Protein AF-A0A225DWW1-F1 (afdb_monomer)

Secondary structure (DSSP, 8-state):
--EEEETTEEEE-TTGGGSPPPPHHHHHHHHHHHHHH---SPEEEEEETTTEEEEEE-HHHHHHHHHTTPPPPEEEEEE--HHHHHHHHHHHHHTT----HHHHHHHHHHHHHHHHHHHHTTB-HHHHHHHTTS-HHHHHHHHHHHHH-TTT-----SEEE-TTS-EEESS---TTSS----------------------PPP----PPPPP-TTSPPPPPPP-PPB-TTSPBPPTTTHHHHHTHHHHHHHHHHHHHHHHHHHHHHTSGGGGGG--TTEEEETTTEEEEHHHHHHHHHHHTTSEEESS-TTS-TT-PPPTT-TTTTTSS-EE-

Radius of gyration: 31.63 Å; Cα contacts (8 Å, |Δi|>4): 360; chains: 1; bounding box: 79×62×82 Å

Sequence (333 aa):
MNTVLLNGEEYAAPFRDRYRPLTPDELDALRSSVRADGVIEPVVLYVSPTHGKSVLDGVNRIEVANELGQIVPTIKLGELPDDRAATLADSLQEGRRSLTPEEIRAARAARVQRVAEMRAGGMSLRAIAGEEGVSHTTIKDDLKMAYSDEEVGGTDPEKIEGIDGRSYSARRNSILADAVPCMSTGKGFPVDMSRQAGSDRPSPSSIDPPPTDPTLPEPPAPPVQDPDAAGQPIGAHAEAAFAARPLFEALLAHLRKARRLWADLCDHPGGAYLIRPGVSYSTRNGWRHKGIETALLNLADCEPANAVCPRAPHDQMHGPECPLCQGLNWSPK

Structure (mmCIF, N/CA/C/O backbone):
data_AF-A0A225DWW1-F1
#
_entry.id   AF-A0A225DWW1-F1
#
loop_
_atom_site.group_PDB
_atom_site.id
_atom_site.type_symbol
_atom_site.label_atom_id
_atom_site.label_alt_id
_atom_site.label_comp_id
_atom_site.label_asym_id
_atom_site.label_entity_id
_atom_site.label_seq_id
_atom_site.pdbx_PDB_ins_code
_atom_site.Cartn_x
_atom_site.Cartn_y
_atom_site.Cartn_z
_atom_site.occupancy
_atom_site.B_iso_or_equiv
_atom_site.auth_seq_id
_atom_site.auth_comp_id
_atom_site.auth_asym_id
_atom_site.auth_atom_id
_atom_site.pdbx_PDB_model_num
ATOM 1 N N . MET A 1 1 ? -30.793 17.291 -2.595 1.00 65.94 1 MET A N 1
ATOM 2 C CA . MET A 1 1 ? -29.559 17.097 -1.810 1.00 65.94 1 MET A CA 1
ATOM 3 C C . MET A 1 1 ? -29.708 15.769 -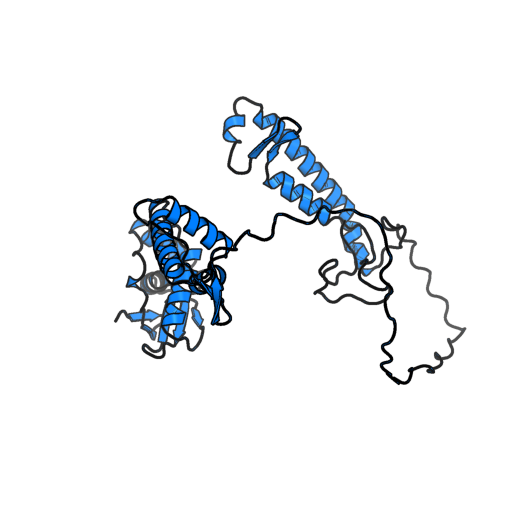1.106 1.00 65.94 1 MET A C 1
ATOM 5 O O . MET A 1 1 ? -30.700 15.599 -0.410 1.00 65.94 1 MET A O 1
ATOM 9 N N . ASN A 1 2 ? -28.830 14.810 -1.385 1.00 88.75 2 ASN A N 1
ATOM 10 C CA . ASN A 1 2 ? -28.979 13.464 -0.841 1.00 88.75 2 ASN A CA 1
ATOM 11 C C . ASN A 1 2 ? -28.661 13.496 0.653 1.00 88.75 2 ASN A C 1
ATOM 13 O O . ASN A 1 2 ? -27.626 14.034 1.045 1.00 88.75 2 ASN A O 1
ATOM 17 N N . THR A 1 3 ? -29.552 12.948 1.470 1.00 94.12 3 THR A N 1
ATOM 18 C CA . THR A 1 3 ? -29.366 12.811 2.914 1.00 94.12 3 THR A CA 1
ATOM 19 C C . THR A 1 3 ? -29.439 11.342 3.302 1.00 94.12 3 THR A C 1
ATOM 21 O O . THR A 1 3 ? -30.068 10.534 2.616 1.00 94.12 3 THR A O 1
ATOM 24 N N . VAL A 1 4 ? -28.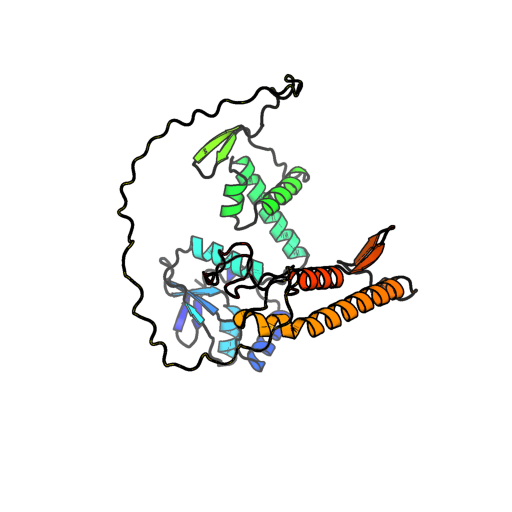749 10.986 4.380 1.00 95.12 4 VAL A N 1
ATOM 25 C CA . VAL A 1 4 ? -28.748 9.641 4.955 1.00 95.12 4 VAL A CA 1
ATOM 26 C C . VAL A 1 4 ? -28.884 9.736 6.468 1.00 95.12 4 VAL A C 1
ATOM 28 O O . VAL A 1 4 ? -28.326 10.636 7.095 1.00 95.12 4 VAL A O 1
ATOM 31 N N . LEU A 1 5 ? -29.629 8.802 7.052 1.00 95.50 5 LEU A N 1
ATOM 32 C CA . LEU A 1 5 ? -29.720 8.648 8.500 1.00 95.50 5 LEU A CA 1
ATOM 33 C C . LEU A 1 5 ? -28.558 7.777 8.965 1.00 95.50 5 LEU A C 1
ATOM 35 O O . LEU A 1 5 ? -28.360 6.699 8.430 1.00 95.50 5 LEU A O 1
ATOM 39 N N . LEU A 1 6 ? -27.785 8.213 9.947 1.00 94.31 6 LEU A N 1
ATOM 40 C CA . LEU A 1 6 ? -26.678 7.451 10.511 1.00 94.31 6 LEU A CA 1
ATOM 41 C C . LEU A 1 6 ? -26.822 7.459 12.024 1.00 94.31 6 LEU A C 1
ATOM 43 O O . LEU A 1 6 ? -26.714 8.509 12.654 1.00 94.31 6 LEU A O 1
ATOM 47 N N . ASN A 1 7 ? -27.083 6.286 12.604 1.00 91.75 7 ASN A N 1
ATOM 48 C CA . ASN A 1 7 ? -27.288 6.120 14.045 1.00 91.75 7 ASN A CA 1
ATOM 49 C C . ASN A 1 7 ? -28.346 7.096 14.626 1.00 91.75 7 ASN A C 1
ATOM 51 O O . ASN A 1 7 ? -28.220 7.547 15.761 1.00 91.75 7 ASN A O 1
ATOM 55 N N . GLY A 1 8 ? -29.378 7.436 13.842 1.00 89.69 8 GLY A N 1
ATOM 56 C CA . GLY A 1 8 ? -30.464 8.344 14.238 1.00 89.69 8 GLY A CA 1
ATOM 57 C C . GLY A 1 8 ? -30.227 9.836 13.965 1.00 89.69 8 GLY A C 1
ATOM 58 O O . GLY A 1 8 ? -31.127 10.633 14.214 1.00 89.69 8 GLY A O 1
ATOM 59 N N . GLU A 1 9 ? -29.067 10.227 13.431 1.00 94.31 9 GLU A N 1
ATOM 60 C CA . GLU A 1 9 ? -28.783 11.605 13.006 1.00 94.31 9 GLU A CA 1
ATOM 61 C C . GLU A 1 9 ? -28.790 11.735 11.475 1.00 94.31 9 GLU A C 1
ATOM 63 O O . GLU A 1 9 ? -28.364 10.826 10.765 1.00 94.31 9 GLU A O 1
ATOM 68 N N . GLU A 1 10 ? -29.246 12.875 10.950 1.00 95.94 10 GLU A N 1
ATOM 69 C CA . GLU A 1 10 ? -29.202 13.167 9.511 1.00 95.94 10 GLU A CA 1
ATOM 70 C C . GLU A 1 10 ? -27.839 13.724 9.081 1.00 95.94 10 GLU A C 1
ATOM 72 O O . GLU A 1 10 ? -27.290 14.637 9.704 1.00 95.94 10 GLU A O 1
ATOM 77 N N . TYR A 1 11 ? -27.322 13.197 7.970 1.00 97.00 11 TYR A N 1
ATOM 78 C CA . TYR A 1 11 ? -26.095 13.650 7.321 1.00 97.00 11 TYR A CA 1
ATOM 79 C C . TYR A 1 11 ? -26.327 13.903 5.833 1.00 97.00 11 TYR A C 1
ATOM 81 O O . TYR A 1 11 ? -27.053 13.162 5.167 1.00 97.00 11 TYR A O 1
ATOM 89 N N . ALA A 1 12 ? -25.656 14.912 5.282 1.00 96.44 12 ALA A N 1
ATOM 90 C CA . ALA A 1 12 ? -25.591 15.124 3.843 1.00 96.44 12 ALA A CA 1
ATOM 91 C C . ALA A 1 12 ? -24.676 14.084 3.174 1.00 96.44 12 ALA A C 1
ATOM 93 O O . ALA A 1 12 ? -23.639 13.715 3.714 1.00 96.44 12 ALA A O 1
ATOM 94 N N . ALA A 1 13 ? -25.022 13.631 1.973 1.00 95.44 13 ALA A N 1
ATOM 95 C CA . ALA A 1 13 ? -24.230 12.697 1.174 1.00 95.44 13 ALA A CA 1
ATOM 96 C C . ALA A 1 13 ? -23.922 13.304 -0.211 1.00 95.44 13 ALA A C 1
ATOM 98 O O . ALA A 1 13 ? -24.465 12.844 -1.222 1.00 95.44 13 ALA A O 1
ATOM 99 N N . PRO A 1 14 ? -23.078 14.354 -0.282 1.00 93.69 14 PRO A N 1
ATOM 100 C CA . PRO A 1 14 ? -22.840 15.103 -1.519 1.00 93.69 14 PRO A CA 1
ATOM 101 C C . PRO A 1 14 ? -22.185 14.262 -2.624 1.00 93.69 14 PRO A C 1
ATOM 103 O O . PRO A 1 14 ? -22.381 14.539 -3.803 1.00 93.69 14 PRO A O 1
ATOM 106 N N . PHE A 1 15 ? -21.461 13.198 -2.263 1.00 91.88 15 PHE A N 1
ATOM 107 C CA . PHE A 1 15 ? -20.733 12.349 -3.211 1.00 91.88 15 PHE A CA 1
ATOM 108 C C . PHE A 1 15 ? -21.466 11.058 -3.602 1.00 91.88 15 PHE A C 1
ATOM 110 O O . PHE A 1 15 ? -20.893 10.234 -4.310 1.00 91.88 15 PHE A O 1
ATOM 117 N N . ARG A 1 16 ? -22.728 10.864 -3.181 1.00 90.25 16 ARG A N 1
ATOM 118 C CA . ARG A 1 16 ? -23.496 9.636 -3.474 1.00 90.25 16 ARG A CA 1
ATOM 119 C C . ARG A 1 16 ? -23.555 9.325 -4.972 1.00 90.25 16 ARG A C 1
ATOM 121 O O . ARG A 1 16 ? -23.272 8.202 -5.370 1.00 90.25 16 ARG A O 1
ATOM 128 N N . ASP A 1 17 ? -23.872 10.332 -5.781 1.00 88.56 17 ASP A N 1
ATOM 129 C CA . ASP A 1 17 ? -24.076 10.172 -7.227 1.00 88.56 17 ASP A CA 1
ATOM 130 C C . ASP A 1 17 ? -22.767 10.296 -8.023 1.00 88.56 17 ASP A C 1
ATOM 132 O O . ASP A 1 17 ? -22.757 10.181 -9.247 1.00 88.56 17 ASP A O 1
ATOM 136 N N . ARG A 1 18 ? -21.640 10.531 -7.337 1.00 86.06 18 ARG A N 1
ATOM 137 C CA . ARG A 1 18 ? -20.318 10.652 -7.965 1.00 86.06 18 ARG A CA 1
ATOM 138 C C . ARG A 1 18 ? -19.790 9.300 -8.451 1.00 86.06 18 ARG A C 1
ATOM 140 O O . ARG A 1 18 ? -18.954 9.247 -9.351 1.00 86.06 18 ARG A O 1
ATOM 147 N N . TYR A 1 19 ? -20.248 8.204 -7.850 1.00 84.06 19 TYR A N 1
ATOM 148 C CA . TYR A 1 19 ? -19.759 6.855 -8.118 1.00 84.06 19 TYR A CA 1
ATOM 149 C C . TYR A 1 19 ? -20.870 5.945 -8.620 1.00 84.06 19 TYR A C 1
ATOM 151 O O . TYR A 1 19 ? -22.048 6.196 -8.376 1.00 84.06 19 TYR A O 1
ATOM 159 N N . ARG A 1 20 ? -20.492 4.863 -9.317 1.00 84.69 20 ARG A N 1
ATOM 160 C CA . ARG A 1 20 ? -21.484 3.898 -9.790 1.00 84.69 20 ARG A CA 1
ATOM 161 C C . ARG A 1 20 ? -22.257 3.310 -8.605 1.00 84.69 20 ARG A C 1
ATOM 163 O O . ARG A 1 20 ? -21.630 2.988 -7.589 1.00 84.69 20 ARG A O 1
ATOM 170 N N . PRO A 1 21 ? -23.578 3.129 -8.731 1.00 85.88 21 PRO A N 1
ATOM 171 C CA . PRO A 1 21 ? -24.323 2.356 -7.753 1.00 85.88 21 PRO A CA 1
ATOM 172 C C . PRO A 1 21 ? -23.804 0.912 -7.722 1.00 85.88 21 PRO A C 1
ATOM 174 O O . PRO A 1 21 ? -23.273 0.402 -8.716 1.00 85.88 21 PRO A O 1
ATOM 177 N N . LEU A 1 22 ? -23.960 0.254 -6.572 1.00 85.56 22 LEU A N 1
ATOM 178 C CA . LEU A 1 22 ? -23.700 -1.180 -6.471 1.00 85.56 22 LEU A CA 1
ATOM 179 C C . LEU A 1 22 ? -24.682 -1.934 -7.368 1.00 85.56 22 LEU A C 1
ATOM 181 O O . LEU A 1 22 ? -25.865 -1.593 -7.444 1.00 85.56 22 LEU A O 1
ATOM 185 N N . THR A 1 23 ? -24.186 -2.966 -8.040 1.00 87.56 23 THR A N 1
ATOM 186 C CA . THR A 1 23 ? -25.050 -3.940 -8.710 1.00 87.56 23 THR A CA 1
ATOM 187 C C . THR A 1 23 ? -25.875 -4.710 -7.669 1.00 87.56 23 THR A C 1
ATOM 189 O O . THR A 1 23 ? -25.478 -4.765 -6.501 1.00 87.56 23 THR A O 1
ATOM 192 N N . PRO A 1 24 ? -27.011 -5.323 -8.053 1.00 89.62 24 PRO A N 1
ATOM 193 C CA . PRO A 1 24 ? -27.815 -6.123 -7.127 1.00 89.62 24 PRO A CA 1
ATOM 194 C C . PRO A 1 24 ? -26.999 -7.198 -6.395 1.00 89.62 24 PRO A C 1
ATOM 196 O O . PRO A 1 24 ? -27.090 -7.302 -5.175 1.00 89.62 24 PRO A O 1
ATOM 199 N N . ASP A 1 25 ? -26.122 -7.905 -7.112 1.00 84.12 25 ASP A N 1
ATOM 200 C CA . ASP A 1 25 ? -25.273 -8.955 -6.539 1.00 84.12 25 ASP A CA 1
ATOM 201 C C . ASP A 1 25 ? -24.260 -8.398 -5.524 1.00 84.12 25 ASP A C 1
ATOM 203 O O . ASP A 1 25 ? -24.058 -8.973 -4.454 1.00 84.12 25 ASP A O 1
ATOM 207 N N . GLU A 1 26 ? -23.634 -7.252 -5.823 1.00 87.06 26 GLU A N 1
ATOM 208 C CA . GLU A 1 26 ? -22.718 -6.575 -4.893 1.00 87.06 26 GLU A CA 1
ATOM 209 C C . GLU A 1 26 ? -23.452 -6.074 -3.644 1.00 87.06 26 GLU A C 1
ATOM 211 O O . GLU A 1 26 ? -22.921 -6.155 -2.534 1.00 87.06 26 GLU A O 1
ATOM 216 N N . LEU A 1 27 ? -24.675 -5.567 -3.812 1.00 91.31 27 LEU A N 1
ATOM 217 C CA . LEU A 1 27 ? -25.509 -5.119 -2.705 1.00 91.31 27 LEU A CA 1
ATOM 218 C C . LEU A 1 27 ? -25.935 -6.297 -1.818 1.00 91.31 27 LEU A C 1
ATOM 220 O O . LEU A 1 27 ? -25.903 -6.176 -0.594 1.00 91.31 27 LEU A O 1
ATOM 224 N N . ASP A 1 28 ? -26.278 -7.442 -2.404 1.00 90.69 28 ASP A N 1
ATOM 225 C CA . ASP A 1 28 ? -26.640 -8.652 -1.662 1.00 90.69 28 ASP A CA 1
ATOM 226 C C . ASP A 1 28 ? -25.441 -9.285 -0.949 1.00 90.69 28 ASP A C 1
ATOM 228 O O . ASP A 1 28 ? -25.569 -9.746 0.193 1.00 90.69 28 ASP A O 1
ATOM 232 N N . ALA A 1 29 ? -24.257 -9.244 -1.564 1.00 87.81 29 ALA A N 1
ATOM 233 C CA . ALA A 1 29 ? -23.009 -9.627 -0.914 1.00 87.81 29 ALA A CA 1
ATOM 234 C C . ALA A 1 29 ? -22.698 -8.707 0.278 1.00 87.81 29 ALA A C 1
ATOM 236 O O . ALA A 1 29 ? -22.405 -9.196 1.372 1.00 87.81 29 ALA A O 1
ATOM 237 N N . LEU A 1 30 ? -22.841 -7.386 0.104 1.00 92.88 30 LEU A N 1
ATOM 238 C CA . LEU A 1 30 ? -22.670 -6.411 1.182 1.00 92.88 30 LEU A CA 1
ATOM 239 C C . LEU A 1 30 ? -23.679 -6.650 2.311 1.00 92.88 30 LEU A C 1
ATOM 241 O O . LEU A 1 30 ? -23.292 -6.705 3.476 1.00 92.88 30 LEU A O 1
ATOM 245 N N . ARG A 1 31 ? -24.958 -6.854 1.980 1.00 95.69 31 ARG A N 1
ATOM 246 C CA . ARG A 1 31 ? -26.016 -7.160 2.953 1.00 95.69 31 ARG A CA 1
ATOM 247 C C . ARG A 1 31 ? -25.716 -8.441 3.725 1.00 95.69 31 ARG A C 1
ATOM 249 O O . ARG A 1 31 ? -25.925 -8.486 4.935 1.00 95.69 31 ARG A O 1
ATOM 256 N N . SER A 1 32 ? -25.208 -9.470 3.052 1.00 92.38 32 SER A N 1
ATOM 257 C CA . SER A 1 32 ? -24.825 -10.735 3.687 1.00 92.38 32 SER A CA 1
ATOM 258 C C . SER A 1 32 ? -23.634 -10.567 4.631 1.00 92.38 32 SER A C 1
ATOM 260 O O . SER A 1 32 ? -23.687 -11.067 5.752 1.00 92.38 32 SER A O 1
ATOM 262 N N . SER A 1 33 ? -22.610 -9.815 4.218 1.00 93.06 33 SER A N 1
ATOM 263 C CA . SER A 1 33 ? -21.440 -9.518 5.052 1.00 93.06 33 SER A CA 1
ATOM 264 C C . SER A 1 33 ? -21.810 -8.686 6.281 1.00 93.06 33 SER A C 1
ATOM 266 O O . SER A 1 33 ? -21.491 -9.081 7.397 1.00 93.06 33 SER A O 1
ATOM 268 N N . VAL A 1 34 ? -22.569 -7.599 6.112 1.00 95.44 34 VAL A N 1
ATOM 269 C CA . VAL A 1 34 ? -23.011 -6.753 7.234 1.00 95.44 34 VAL A CA 1
ATOM 270 C C . VAL A 1 34 ? -23.909 -7.538 8.195 1.00 95.44 34 VAL A C 1
ATOM 272 O O . VAL A 1 34 ? -23.794 -7.410 9.411 1.00 95.44 34 VAL A O 1
ATOM 275 N N . ARG A 1 35 ? -24.772 -8.423 7.685 1.00 95.44 35 ARG A N 1
ATOM 276 C CA . ARG A 1 35 ? -25.585 -9.295 8.543 1.00 95.44 35 ARG A CA 1
ATOM 277 C C . ARG A 1 35 ? -24.734 -10.245 9.390 1.00 95.44 35 ARG A C 1
ATOM 279 O O . ARG A 1 35 ? -25.089 -10.473 10.543 1.00 95.44 35 ARG A O 1
ATOM 286 N N . ALA A 1 36 ? -23.678 -10.818 8.817 1.00 93.44 36 ALA A N 1
ATOM 287 C CA . ALA A 1 36 ? -22.834 -11.800 9.492 1.00 93.44 36 ALA A CA 1
ATOM 288 C C . ALA A 1 36 ? -21.881 -11.152 10.505 1.00 93.44 36 ALA A C 1
ATOM 290 O O . ALA A 1 36 ? -21.827 -11.580 11.656 1.00 93.44 36 ALA A O 1
ATOM 291 N N . ASP A 1 37 ? -21.180 -10.102 10.082 1.00 93.00 37 ASP A N 1
ATOM 292 C CA . ASP A 1 37 ? -20.022 -9.566 10.803 1.00 93.00 37 ASP A CA 1
ATOM 293 C C . ASP A 1 37 ? -20.242 -8.141 11.333 1.00 93.00 37 ASP A C 1
ATOM 295 O O . ASP A 1 37 ? -19.404 -7.592 12.050 1.00 93.00 37 ASP A O 1
ATOM 299 N N . GLY A 1 38 ? -21.371 -7.521 10.988 1.00 93.88 38 GLY A N 1
ATOM 300 C CA . GLY A 1 38 ? -21.587 -6.095 11.189 1.00 93.88 38 GLY A CA 1
ATOM 301 C C . GLY A 1 38 ? -20.814 -5.242 10.185 1.00 93.88 38 GLY A C 1
ATOM 302 O O . GLY A 1 38 ? -20.210 -5.720 9.222 1.00 93.88 38 GLY A O 1
ATOM 303 N N . VAL A 1 39 ? -20.824 -3.929 10.401 1.00 94.50 39 VAL A N 1
ATOM 304 C CA . VAL A 1 39 ? -20.021 -3.007 9.594 1.00 94.50 39 VAL A CA 1
ATOM 305 C C . VAL A 1 39 ? -18.585 -2.991 10.123 1.00 94.50 39 VAL A C 1
ATOM 307 O O . VAL A 1 39 ? -18.289 -2.306 11.096 1.00 94.50 39 VAL A O 1
ATOM 310 N N . ILE A 1 40 ? -17.692 -3.743 9.474 1.00 92.38 40 ILE A N 1
ATOM 311 C CA . ILE A 1 40 ? -16.266 -3.818 9.846 1.00 92.38 40 ILE A CA 1
ATOM 312 C C . ILE A 1 40 ? -15.530 -2.520 9.485 1.00 92.38 40 ILE A C 1
ATOM 314 O O . ILE A 1 40 ? -14.779 -1.972 10.291 1.00 92.38 40 ILE A O 1
ATOM 318 N N . GLU A 1 41 ? -15.732 -2.023 8.262 1.00 90.62 41 GLU A N 1
ATOM 319 C CA . GLU A 1 41 ? -15.074 -0.802 7.794 1.00 90.62 41 GLU A CA 1
ATOM 320 C C . GLU A 1 41 ? -15.847 0.448 8.231 1.00 90.62 41 GLU A C 1
ATOM 322 O O . GLU A 1 41 ? -17.003 0.621 7.827 1.00 90.62 41 GLU A O 1
ATOM 327 N N . PRO A 1 42 ? -15.221 1.361 8.993 1.00 94.12 42 PRO A N 1
ATOM 328 C CA . PRO A 1 42 ? -15.897 2.553 9.470 1.00 94.12 42 PRO A CA 1
ATOM 329 C C . PRO A 1 42 ? -16.246 3.521 8.337 1.00 94.12 42 PRO A C 1
ATOM 331 O O . PRO A 1 42 ? -15.506 3.697 7.366 1.00 94.12 42 PRO A O 1
ATOM 334 N N . VAL A 1 43 ? -17.380 4.193 8.507 1.00 95.19 43 VAL A N 1
ATOM 335 C CA . VAL A 1 43 ? -17.855 5.273 7.638 1.00 95.19 43 VAL A CA 1
ATOM 336 C C . VAL A 1 43 ? -17.082 6.550 7.945 1.00 95.19 43 VAL A C 1
ATOM 338 O O . VAL A 1 43 ? -16.910 6.918 9.109 1.00 95.19 43 VAL A O 1
ATOM 341 N N . VAL A 1 44 ? -16.629 7.245 6.904 1.00 95.94 44 VAL A N 1
ATOM 342 C CA . VAL A 1 44 ? -15.846 8.476 7.054 1.00 95.94 44 VAL A CA 1
ATOM 343 C C . VAL A 1 44 ? -16.771 9.685 6.960 1.00 95.94 44 VAL A C 1
ATOM 345 O O . VAL A 1 44 ? -17.526 9.836 6.000 1.00 95.94 44 VAL A O 1
ATOM 348 N N . LEU A 1 45 ? -16.707 10.551 7.967 1.00 97.25 45 LEU A N 1
ATOM 349 C CA . LEU A 1 45 ? -17.541 11.738 8.129 1.00 97.25 45 LEU A CA 1
ATOM 350 C C . LEU A 1 45 ? -16.685 13.002 8.138 1.00 97.25 45 LEU A C 1
ATOM 352 O O . LEU A 1 45 ? -15.564 13.002 8.653 1.00 97.25 45 LEU A O 1
ATOM 356 N N . TYR A 1 46 ? -17.254 14.100 7.653 1.00 97.00 46 TYR A N 1
ATOM 357 C CA . TYR A 1 46 ? -16.646 15.426 7.706 1.00 97.00 46 TYR A CA 1
ATOM 358 C C . TYR A 1 46 ? -17.703 16.512 7.93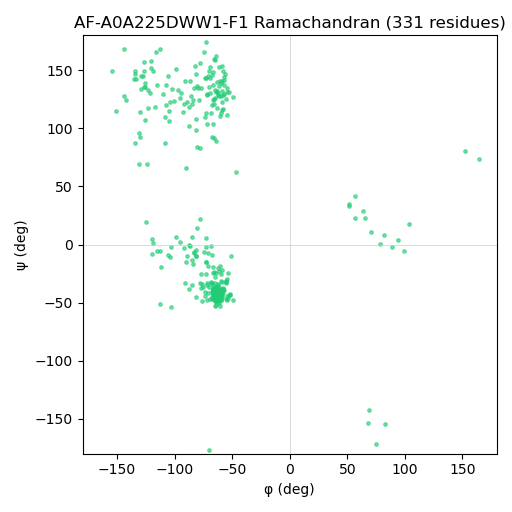8 1.00 97.00 46 TYR A C 1
ATOM 360 O O . TYR A 1 46 ? -18.909 16.260 7.872 1.00 97.00 46 TYR A O 1
ATOM 368 N N . VAL A 1 47 ? -17.252 17.722 8.251 1.00 96.75 47 VAL A N 1
ATOM 369 C CA . VAL A 1 47 ? -18.095 18.914 8.356 1.00 96.75 47 VAL A CA 1
ATOM 370 C C . VAL A 1 47 ? -17.779 19.812 7.167 1.00 96.75 47 VAL A C 1
ATOM 372 O O . VAL A 1 47 ? -16.689 20.369 7.066 1.00 96.75 47 VAL A O 1
ATOM 375 N N . SER A 1 48 ? -18.735 19.914 6.251 1.00 94.25 48 SER A N 1
ATOM 376 C CA . SER A 1 48 ? -18.672 20.796 5.091 1.00 94.25 48 SER A CA 1
ATOM 377 C C . SER A 1 48 ? -19.051 22.226 5.493 1.00 94.25 48 SER A C 1
ATOM 379 O O . SER A 1 48 ? -20.071 22.409 6.166 1.00 94.25 48 SER A O 1
ATOM 381 N N . PRO A 1 49 ? -18.317 23.250 5.029 1.00 93.25 49 PRO A N 1
ATOM 382 C CA . PRO A 1 49 ? -18.742 24.644 5.144 1.00 93.25 49 PRO A CA 1
ATOM 383 C C . PRO A 1 49 ? -20.079 24.933 4.442 1.00 93.25 49 PRO A C 1
ATOM 385 O O . PRO A 1 49 ? -20.844 25.777 4.901 1.00 93.25 49 PRO A O 1
ATOM 388 N N . THR A 1 50 ? -20.376 24.226 3.348 1.00 93.25 50 THR A N 1
ATOM 389 C CA . THR A 1 50 ? -21.584 24.436 2.531 1.00 93.25 50 THR A CA 1
ATOM 390 C C . THR A 1 50 ? -22.756 23.569 2.985 1.00 93.25 50 THR A C 1
ATOM 392 O O . THR A 1 50 ? -23.917 23.953 2.851 1.00 93.25 50 THR A O 1
ATOM 395 N N . HIS A 1 51 ? -22.463 22.370 3.487 1.00 88.88 51 HIS A N 1
ATOM 396 C CA . HIS A 1 51 ? -23.451 21.310 3.695 1.00 88.88 51 HIS A CA 1
ATOM 397 C C . HIS A 1 51 ? -23.585 20.857 5.154 1.00 88.88 51 HIS A C 1
ATOM 399 O O . HIS A 1 51 ? -24.492 20.092 5.475 1.00 88.88 51 HIS A O 1
ATOM 405 N N . GLY A 1 52 ? -22.713 21.320 6.054 1.00 94.38 52 GLY A N 1
ATOM 406 C CA . GLY A 1 52 ? -22.689 20.880 7.445 1.00 94.38 52 GLY A CA 1
ATOM 407 C C . GLY A 1 52 ? -22.225 19.426 7.589 1.00 94.38 52 GLY A C 1
ATOM 408 O O . GLY A 1 52 ? -21.317 18.973 6.887 1.00 94.38 52 GLY A O 1
ATOM 409 N N . LYS A 1 53 ? -22.830 18.677 8.519 1.00 96.25 53 LYS A N 1
ATOM 410 C CA . LYS A 1 53 ? -22.487 17.269 8.784 1.00 96.25 53 LYS A CA 1
ATOM 411 C C . LYS A 1 53 ? -22.684 16.421 7.525 1.00 96.25 53 LYS A C 1
ATOM 413 O O . LYS A 1 53 ? -23.807 16.257 7.055 1.00 96.25 53 LYS A O 1
ATOM 418 N N . SER A 1 54 ? -21.597 15.858 7.010 1.00 96.88 54 SER A N 1
ATOM 419 C CA . SER A 1 54 ? -21.582 15.184 5.714 1.00 96.88 54 SER A CA 1
ATOM 420 C C . SER A 1 54 ? -20.858 13.837 5.770 1.00 96.88 54 SER A C 1
ATOM 422 O O . SER A 1 54 ? -19.892 13.651 6.513 1.00 96.88 54 SER A O 1
ATOM 424 N N . VAL A 1 55 ? -21.330 12.886 4.969 1.00 96.44 55 VAL A N 1
ATOM 425 C CA . VAL A 1 55 ? -20.693 11.591 4.731 1.00 96.44 55 VAL A CA 1
ATOM 426 C C . VAL A 1 55 ? -19.736 11.737 3.560 1.00 96.44 55 VAL A C 1
ATOM 428 O O . VAL A 1 55 ? -20.137 12.125 2.462 1.00 96.44 55 VAL A O 1
ATOM 431 N N . LEU A 1 56 ? -18.471 11.412 3.805 1.00 94.69 56 LEU A N 1
ATOM 432 C CA . LEU A 1 56 ? -17.444 11.378 2.773 1.00 94.69 56 LEU A CA 1
ATOM 433 C C . LEU A 1 56 ? -17.512 10.067 1.986 1.00 94.69 56 LEU A C 1
ATOM 435 O O . LEU A 1 56 ? -17.458 10.070 0.761 1.00 94.69 56 LEU A O 1
ATOM 439 N N . ASP A 1 57 ? -17.641 8.950 2.705 1.00 92.62 57 ASP A N 1
ATOM 440 C CA . ASP A 1 57 ? -17.633 7.609 2.132 1.00 92.62 57 ASP A CA 1
ATOM 441 C C . ASP A 1 57 ? -18.396 6.602 3.011 1.00 92.62 57 ASP A C 1
ATOM 443 O O . ASP A 1 57 ? -18.405 6.702 4.239 1.00 92.62 57 ASP A O 1
ATOM 447 N N . GLY A 1 58 ? -18.998 5.595 2.370 1.00 92.75 58 GLY A N 1
ATOM 448 C CA . GLY A 1 58 ? -19.687 4.491 3.035 1.00 92.75 58 GLY A CA 1
ATOM 449 C C . GLY A 1 58 ? -21.214 4.564 3.027 1.00 92.75 58 GLY A C 1
ATOM 450 O O . GLY A 1 58 ? -21.836 3.841 3.797 1.00 92.75 58 GLY A O 1
ATOM 451 N N . VAL A 1 59 ? -21.828 5.372 2.155 1.00 94.81 59 VAL A N 1
ATOM 452 C CA . VAL A 1 59 ? -23.298 5.526 2.052 1.00 94.81 59 VAL A CA 1
ATOM 453 C C . VAL A 1 59 ? -24.031 4.181 1.984 1.00 94.81 59 VAL A C 1
ATOM 455 O O . VAL A 1 59 ? -24.942 3.948 2.771 1.00 94.81 59 VAL A O 1
ATOM 458 N N . ASN A 1 60 ? -23.584 3.252 1.134 1.00 93.94 60 ASN A N 1
ATOM 459 C CA . ASN A 1 60 ? -24.230 1.940 1.003 1.00 93.94 60 ASN A CA 1
ATOM 460 C C . ASN A 1 60 ? -24.174 1.119 2.305 1.00 93.94 60 ASN A C 1
ATOM 462 O O . ASN A 1 60 ? -25.122 0.409 2.627 1.00 93.94 60 ASN A O 1
ATOM 466 N N . ARG A 1 61 ? -23.086 1.236 3.084 1.00 94.75 61 ARG A N 1
ATOM 467 C CA . ARG A 1 61 ? -22.969 0.569 4.393 1.00 94.75 61 ARG A CA 1
ATOM 468 C C . ARG A 1 61 ? -23.957 1.144 5.397 1.00 94.75 61 ARG A C 1
ATOM 470 O O . ARG A 1 61 ? -24.538 0.380 6.155 1.00 94.75 61 ARG A O 1
ATOM 477 N N . ILE A 1 62 ? -24.159 2.461 5.380 1.00 96.19 62 ILE A N 1
ATOM 478 C CA . ILE A 1 62 ? -25.146 3.131 6.234 1.00 96.19 62 ILE A CA 1
ATOM 479 C C . ILE A 1 62 ? -26.548 2.610 5.917 1.00 96.19 62 ILE A C 1
ATOM 481 O O . ILE A 1 62 ? -27.270 2.202 6.819 1.00 96.19 62 ILE A O 1
ATOM 485 N N . GLU A 1 63 ? -26.923 2.586 4.638 1.00 95.00 63 GLU A N 1
ATOM 486 C CA . GLU A 1 63 ? -28.263 2.167 4.217 1.00 95.00 63 GLU A CA 1
ATOM 487 C C . GLU A 1 63 ? -28.548 0.704 4.573 1.00 95.00 63 GLU A C 1
ATOM 489 O O . GLU A 1 63 ? -29.581 0.408 5.172 1.00 95.00 63 GLU A O 1
ATOM 494 N N . VAL A 1 64 ? -27.600 -0.193 4.290 1.00 96.12 64 VAL A N 1
ATOM 495 C CA . VAL A 1 64 ? -27.711 -1.618 4.631 1.00 96.12 64 VAL A CA 1
ATOM 496 C C . VAL A 1 64 ? -27.743 -1.835 6.147 1.00 96.12 64 VAL A C 1
ATOM 498 O O . VAL A 1 64 ? -28.542 -2.628 6.640 1.00 96.12 64 VAL A O 1
ATOM 501 N N . ALA A 1 65 ? -26.902 -1.137 6.912 1.00 95.94 65 ALA A N 1
ATOM 502 C CA . ALA A 1 65 ? -26.891 -1.272 8.365 1.00 95.94 65 ALA A CA 1
ATOM 503 C C . ALA A 1 65 ? -28.180 -0.742 9.004 1.00 95.94 65 ALA A C 1
ATOM 505 O O . ALA A 1 65 ? -28.702 -1.377 9.916 1.00 95.94 65 ALA A O 1
ATOM 506 N N . ASN A 1 66 ? -28.737 0.360 8.492 1.00 95.25 66 ASN A N 1
ATOM 507 C CA . ASN A 1 66 ? -30.032 0.875 8.938 1.00 95.25 66 ASN A CA 1
ATOM 508 C C . ASN A 1 66 ? -31.165 -0.115 8.665 1.00 95.25 66 ASN A C 1
ATOM 510 O O . ASN A 1 66 ? -31.999 -0.332 9.539 1.00 95.25 66 ASN A O 1
ATOM 514 N N . GLU A 1 67 ? -31.185 -0.730 7.477 1.00 94.75 67 GLU A N 1
ATOM 515 C CA . GLU A 1 67 ? -32.151 -1.781 7.133 1.00 94.75 67 GLU A CA 1
ATOM 516 C C . GLU A 1 67 ? -32.078 -2.950 8.128 1.00 94.75 67 GLU A C 1
ATOM 518 O O . GLU A 1 67 ? -33.102 -3.497 8.532 1.00 94.75 67 GLU A O 1
ATOM 523 N N . LEU A 1 68 ? -30.866 -3.306 8.559 1.00 94.75 68 LEU A N 1
ATOM 524 C CA . LEU A 1 68 ? -30.608 -4.394 9.504 1.00 94.75 68 LEU A CA 1
ATOM 525 C C . LEU A 1 68 ? -30.688 -3.968 10.983 1.00 94.75 68 LEU A C 1
ATOM 527 O O . LEU A 1 68 ? -30.509 -4.813 11.860 1.00 94.75 68 LEU A O 1
ATOM 531 N N . GLY A 1 69 ? -30.942 -2.688 11.277 1.00 94.75 69 GLY A N 1
ATOM 532 C CA . GLY A 1 69 ? -30.973 -2.152 12.641 1.00 94.75 69 GLY A CA 1
ATOM 533 C C . GLY A 1 69 ? -29.628 -2.229 13.379 1.00 94.75 69 GLY A C 1
ATOM 534 O O . GLY A 1 69 ? -29.607 -2.366 14.602 1.00 94.75 69 GLY A O 1
ATOM 535 N N . GLN A 1 70 ? -28.509 -2.184 12.655 1.00 94.06 70 GLN A N 1
ATOM 536 C CA . GLN A 1 70 ? -27.160 -2.283 13.209 1.00 94.06 70 GLN A CA 1
ATOM 537 C C . GLN A 1 70 ? -26.499 -0.913 13.391 1.00 94.06 70 GLN A C 1
ATOM 539 O O . GLN A 1 70 ? -26.745 0.030 12.641 1.00 94.06 70 GLN A O 1
ATOM 544 N N . ILE A 1 71 ? -25.608 -0.823 14.380 1.00 93.00 71 ILE A N 1
ATOM 545 C CA . ILE A 1 71 ? -24.814 0.381 14.639 1.00 93.00 71 ILE A CA 1
ATOM 546 C C . ILE A 1 71 ? -23.647 0.436 13.656 1.00 93.00 71 ILE A C 1
ATOM 548 O O . ILE A 1 71 ? -22.927 -0.545 13.469 1.00 93.00 71 ILE A O 1
ATOM 552 N N . VAL A 1 72 ? -23.427 1.612 13.076 1.00 96.00 72 VAL A N 1
ATOM 553 C CA . VAL A 1 72 ? -22.345 1.848 12.119 1.00 96.00 72 VAL A CA 1
ATOM 554 C C . VAL A 1 72 ? -21.178 2.557 12.817 1.00 96.00 72 VAL A C 1
ATOM 556 O O . VAL A 1 72 ? -21.386 3.642 13.373 1.00 96.00 72 VAL A O 1
ATOM 559 N N . PRO A 1 73 ? -19.950 2.003 12.790 1.00 96.06 73 PRO A N 1
ATOM 560 C CA . PRO A 1 73 ? -18.769 2.687 13.298 1.00 96.06 73 PRO A CA 1
ATOM 561 C C . PRO A 1 73 ? -18.367 3.843 12.377 1.00 96.06 73 PRO A C 1
ATOM 563 O O . PRO A 1 73 ? -18.494 3.767 11.153 1.00 96.06 73 PRO A O 1
ATOM 566 N N . THR A 1 74 ? -17.860 4.927 12.968 1.00 96.62 74 THR A N 1
ATOM 567 C CA . THR A 1 74 ? -17.586 6.180 12.247 1.00 96.62 74 THR A CA 1
ATOM 568 C C . THR A 1 74 ? -16.210 6.749 12.566 1.00 96.62 74 THR A C 1
ATOM 570 O O . THR A 1 74 ? -15.812 6.764 13.730 1.00 96.62 74 THR A O 1
ATOM 573 N N . ILE A 1 75 ? -15.545 7.326 11.565 1.00 96.38 75 ILE A N 1
ATOM 574 C CA . ILE A 1 75 ? -14.357 8.177 11.711 1.00 96.38 75 ILE A CA 1
ATOM 575 C C . ILE A 1 75 ? -14.752 9.611 11.355 1.00 96.38 75 ILE A C 1
ATOM 577 O O . ILE A 1 75 ? -15.340 9.844 10.303 1.00 96.38 75 ILE A O 1
ATOM 581 N N . LYS A 1 76 ? -14.425 10.581 12.215 1.00 96.12 76 LYS A N 1
ATOM 582 C CA . LYS A 1 76 ? -14.738 12.004 12.006 1.00 96.12 76 LYS A CA 1
ATOM 583 C C . LYS A 1 76 ? -13.460 12.769 11.670 1.00 96.12 76 LYS A C 1
ATOM 585 O O . LYS A 1 76 ? -12.548 12.798 12.488 1.00 96.12 76 LYS A O 1
ATOM 590 N N . LEU A 1 77 ? -13.414 13.400 10.498 1.00 92.88 77 LEU A N 1
ATOM 591 C CA . LEU A 1 77 ? -12.255 14.171 10.026 1.00 92.88 77 LEU A CA 1
ATOM 592 C C . LEU A 1 77 ? -12.272 15.649 10.447 1.00 92.88 77 LEU A C 1
ATOM 594 O O . LEU A 1 77 ? -11.267 16.333 10.296 1.00 92.88 77 LEU A O 1
ATOM 598 N N . GLY A 1 78 ? -13.388 16.139 10.994 1.00 94.31 78 GLY A N 1
ATOM 599 C CA . GLY A 1 78 ? -13.560 17.554 11.333 1.00 94.31 78 GLY A CA 1
ATOM 600 C C . GLY A 1 78 ? -13.986 18.396 10.130 1.00 94.31 78 GLY A C 1
ATOM 601 O O . GLY A 1 78 ? -14.629 17.884 9.212 1.00 94.31 78 GLY A O 1
ATOM 602 N N . GLU A 1 79 ? -13.677 19.691 10.168 1.00 95.69 79 GLU A N 1
ATOM 603 C CA . GLU A 1 79 ? -13.995 20.632 9.091 1.00 95.69 79 GLU A CA 1
ATOM 604 C C . GLU A 1 79 ? -13.105 20.395 7.870 1.00 95.69 79 GLU A C 1
ATOM 606 O O . GLU A 1 79 ? -11.880 20.330 7.984 1.00 95.69 79 GLU A O 1
ATOM 611 N N . LEU A 1 80 ? -13.723 20.264 6.695 1.00 93.31 80 LEU A N 1
ATOM 612 C CA . LEU A 1 80 ? -13.011 20.047 5.441 1.00 93.31 80 LEU A CA 1
ATOM 613 C C . LEU A 1 80 ? -13.729 20.777 4.292 1.00 93.31 80 LEU A C 1
ATOM 615 O O . LEU A 1 80 ? -14.932 20.569 4.114 1.00 93.31 80 LEU A O 1
ATOM 619 N N . PRO A 1 81 ? -13.018 21.606 3.505 1.00 94.81 81 PRO A N 1
ATOM 620 C CA . PRO A 1 81 ? -13.556 22.213 2.289 1.00 94.81 81 PRO A CA 1
ATOM 621 C C . PRO A 1 81 ? -14.073 21.172 1.284 1.00 94.81 81 PRO A C 1
ATOM 623 O O . PRO A 1 81 ? -13.521 20.075 1.184 1.00 94.81 81 PRO A O 1
ATOM 626 N N . ASP A 1 82 ? -15.125 21.511 0.534 1.00 91.25 82 ASP A N 1
ATOM 627 C CA . ASP A 1 82 ? -15.820 20.561 -0.351 1.00 91.25 82 ASP A CA 1
ATOM 628 C C . ASP A 1 82 ? -14.953 20.053 -1.512 1.00 91.25 82 ASP A C 1
ATOM 630 O O . ASP A 1 82 ? -15.070 18.895 -1.908 1.00 91.25 82 ASP A O 1
ATOM 634 N N . ASP A 1 83 ? -14.053 20.888 -2.029 1.00 87.75 83 ASP A N 1
ATOM 635 C CA . ASP A 1 83 ? -13.078 20.532 -3.063 1.00 87.75 83 ASP A CA 1
ATOM 636 C C . ASP A 1 83 ? -12.081 19.483 -2.548 1.00 87.75 83 ASP A C 1
ATOM 638 O O . ASP A 1 83 ? -11.889 18.434 -3.161 1.00 87.75 83 ASP A O 1
ATOM 642 N N . ARG A 1 84 ? -11.521 19.711 -1.357 1.00 88.38 84 ARG A N 1
ATOM 643 C CA . ARG A 1 84 ? -10.619 18.768 -0.684 1.00 88.38 84 ARG A CA 1
ATOM 644 C C . ARG A 1 84 ? -11.336 17.479 -0.299 1.00 88.38 84 ARG A C 1
ATOM 646 O O . ARG A 1 84 ? -10.741 16.406 -0.390 1.00 88.38 84 ARG A O 1
ATOM 653 N N . ALA A 1 85 ? -12.599 17.574 0.112 1.00 91.75 85 ALA A N 1
ATOM 654 C CA . ALA A 1 85 ? -13.441 16.417 0.384 1.00 91.75 85 ALA A CA 1
ATOM 655 C C . ALA A 1 85 ? -13.687 15.595 -0.891 1.00 91.75 85 ALA A C 1
ATOM 657 O O . ALA A 1 85 ? -13.572 14.374 -0.845 1.00 91.75 85 ALA A O 1
ATOM 658 N N . ALA A 1 86 ? -13.931 16.237 -2.036 1.00 89.19 86 ALA A N 1
ATOM 659 C CA . ALA A 1 86 ? -14.092 15.542 -3.311 1.00 89.19 86 ALA A CA 1
ATOM 660 C C . ALA A 1 86 ? -12.824 14.762 -3.701 1.00 89.19 86 ALA A C 1
ATOM 662 O O . ALA A 1 86 ? -12.911 13.568 -3.981 1.00 89.19 86 ALA A O 1
ATOM 663 N N . THR A 1 87 ? -11.644 15.391 -3.629 1.00 86.56 87 THR A N 1
ATOM 664 C CA . THR A 1 87 ? -10.361 14.719 -3.910 1.00 86.56 87 THR A CA 1
ATOM 665 C C . THR A 1 87 ? -10.111 13.544 -2.964 1.00 86.56 87 THR A C 1
ATOM 667 O O . THR A 1 87 ? -9.657 12.479 -3.385 1.00 86.56 87 THR A O 1
ATOM 670 N N . LEU A 1 88 ? -10.408 13.711 -1.671 1.00 89.25 88 LEU A N 1
ATOM 671 C CA . LEU A 1 88 ? -10.227 12.642 -0.692 1.00 89.25 88 LEU A CA 1
ATOM 672 C C . LEU A 1 88 ? -11.204 11.486 -0.932 1.00 89.25 88 LEU A C 1
ATOM 674 O O . LEU A 1 88 ? -10.812 10.325 -0.816 1.00 89.25 88 LEU A O 1
ATOM 678 N N . ALA A 1 89 ? -12.453 11.791 -1.286 1.00 89.56 89 ALA A N 1
ATOM 679 C CA . ALA A 1 89 ? -13.433 10.782 -1.652 1.00 89.56 89 ALA A CA 1
ATOM 680 C C . ALA A 1 89 ? -12.954 9.983 -2.875 1.00 89.56 89 ALA A C 1
ATOM 682 O O . ALA A 1 89 ? -13.054 8.756 -2.858 1.00 89.56 89 ALA A O 1
ATOM 683 N N . ASP A 1 90 ? -12.409 10.652 -3.898 1.00 84.62 90 ASP A N 1
ATOM 684 C CA . ASP A 1 90 ? -11.881 9.985 -5.093 1.00 84.62 90 ASP A CA 1
ATOM 685 C C . ASP A 1 90 ? -10.719 9.056 -4.721 1.00 84.62 90 ASP A C 1
ATOM 687 O O . ASP A 1 90 ? -10.741 7.876 -5.063 1.00 84.62 90 ASP A O 1
ATOM 691 N N . SER A 1 91 ? -9.762 9.542 -3.925 1.00 83.25 91 SER A N 1
ATOM 692 C CA . SER A 1 91 ? -8.610 8.754 -3.464 1.00 83.25 91 SER A CA 1
ATOM 693 C C . SER A 1 91 ? -9.016 7.509 -2.660 1.00 83.25 91 SER A C 1
ATOM 695 O O . SER A 1 91 ? -8.491 6.415 -2.888 1.00 83.25 91 SER A O 1
ATOM 697 N N . LEU A 1 92 ? -9.985 7.643 -1.744 1.00 82.94 92 LEU A N 1
ATOM 698 C CA . LEU A 1 92 ? -10.514 6.516 -0.965 1.00 82.94 92 LEU A CA 1
ATOM 699 C C . LEU A 1 92 ? -11.193 5.479 -1.862 1.00 82.94 92 LEU A C 1
ATOM 701 O O . LEU A 1 92 ? -11.068 4.275 -1.629 1.00 82.94 92 LEU A O 1
ATOM 705 N N . GLN A 1 93 ? -11.900 5.946 -2.887 1.00 79.31 93 GLN A N 1
ATOM 706 C CA . GLN A 1 93 ? -12.631 5.086 -3.798 1.00 79.31 93 GLN A CA 1
ATOM 707 C C . GLN A 1 93 ? -11.698 4.397 -4.807 1.00 79.31 93 GLN A C 1
ATOM 709 O O . GLN A 1 93 ? -11.876 3.213 -5.094 1.00 79.31 93 GLN A O 1
ATOM 714 N N . GLU A 1 94 ? -10.660 5.073 -5.298 1.00 68.81 94 GLU A N 1
ATOM 715 C CA . GLU A 1 94 ? -9.621 4.485 -6.154 1.00 68.81 94 GLU A CA 1
ATOM 716 C C . GLU A 1 94 ? -8.888 3.324 -5.473 1.00 68.81 94 GLU A C 1
ATOM 718 O O . GLU A 1 94 ? -8.628 2.304 -6.111 1.00 68.81 94 GLU A O 1
ATOM 723 N N . GLY A 1 95 ? -8.615 3.437 -4.169 1.00 60.44 95 GLY A N 1
ATOM 724 C CA . GLY A 1 95 ? -7.985 2.368 -3.391 1.00 60.44 95 GLY A CA 1
ATOM 725 C C . GLY A 1 95 ? -8.888 1.155 -3.133 1.00 60.44 95 GLY A C 1
ATOM 726 O O . GLY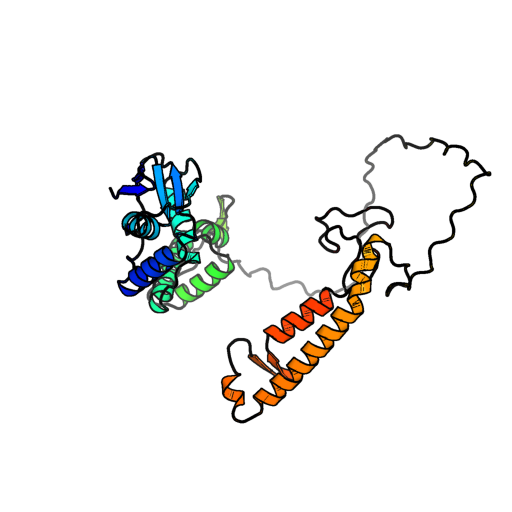 A 1 95 ? -8.384 0.086 -2.792 1.00 60.44 95 GLY A O 1
ATOM 727 N N . ARG A 1 96 ? -10.212 1.306 -3.286 1.00 65.12 96 ARG A N 1
ATOM 728 C CA . ARG A 1 96 ? -11.213 0.294 -2.902 1.00 65.12 96 ARG A CA 1
ATOM 729 C C . ARG A 1 96 ? -11.948 -0.350 -4.059 1.00 65.12 96 ARG A C 1
ATOM 731 O O . ARG A 1 96 ? -12.533 -1.417 -3.877 1.00 65.12 96 ARG A O 1
ATOM 738 N N . ARG A 1 97 ? -11.960 0.259 -5.243 1.00 56.28 97 ARG A N 1
ATOM 739 C CA . ARG A 1 97 ? -12.684 -0.340 -6.356 1.00 56.28 97 ARG A CA 1
ATOM 740 C C . ARG A 1 97 ? -11.932 -1.557 -6.895 1.00 56.28 97 ARG A C 1
ATOM 742 O O . ARG A 1 97 ? -10.959 -1.453 -7.640 1.00 56.28 97 ARG A O 1
ATOM 749 N N . SER A 1 98 ? -12.533 -2.710 -6.636 1.00 56.22 98 SER A N 1
ATOM 750 C CA . SER A 1 98 ? -12.849 -3.743 -7.624 1.00 56.22 98 SER A CA 1
ATOM 751 C C . SER A 1 98 ? -13.495 -3.133 -8.884 1.00 56.22 98 SER A C 1
ATOM 753 O O . SER A 1 98 ? -14.655 -3.380 -9.204 1.00 56.22 98 SER A O 1
ATOM 755 N N . LEU A 1 99 ? -12.757 -2.273 -9.589 1.00 57.50 99 LEU A N 1
ATOM 756 C CA . LEU A 1 99 ? -13.112 -1.840 -10.931 1.00 57.50 99 LEU A CA 1
ATOM 757 C C . LEU A 1 99 ? -13.073 -3.087 -11.812 1.00 57.50 99 LEU A C 1
ATOM 759 O O . LEU A 1 99 ? -12.094 -3.844 -11.787 1.00 57.50 99 LEU A O 1
ATOM 763 N N . THR A 1 100 ? -14.107 -3.292 -12.621 1.00 63.00 100 THR A N 1
ATOM 764 C CA . THR A 1 100 ? -13.971 -4.254 -13.715 1.00 63.00 100 THR A CA 1
ATOM 765 C C . THR A 1 100 ? -12.810 -3.804 -14.617 1.00 63.00 100 THR A C 1
ATOM 767 O O . THR A 1 100 ? -12.498 -2.608 -14.686 1.00 63.00 100 THR A O 1
ATOM 770 N N . PRO A 1 101 ? -12.143 -4.712 -15.347 1.00 63.72 101 PRO A N 1
ATOM 771 C CA . PRO A 1 101 ? -11.064 -4.325 -16.258 1.00 63.72 101 PRO A CA 1
ATOM 772 C C . PRO A 1 101 ? -11.465 -3.246 -17.280 1.00 63.72 101 PRO A C 1
ATOM 774 O O . PRO A 1 101 ? -10.610 -2.535 -17.801 1.00 63.72 101 PRO A O 1
ATOM 777 N N . GLU A 1 102 ? -12.754 -3.120 -17.596 1.00 71.62 102 GLU A N 1
ATOM 778 C CA . GLU A 1 102 ? -13.300 -2.062 -18.451 1.00 71.62 102 GLU A CA 1
ATOM 779 C C . GLU A 1 102 ? -13.332 -0.707 -17.748 1.00 71.62 102 GLU A C 1
ATOM 781 O O . GLU A 1 102 ? -12.875 0.286 -18.309 1.00 71.62 102 GLU A O 1
ATOM 786 N N . GLU A 1 103 ? -13.759 -0.665 -16.492 1.00 69.88 103 GLU A N 1
ATOM 787 C CA . GLU A 1 103 ? -13.814 0.575 -15.721 1.00 69.88 103 GLU A CA 1
ATOM 788 C C . GLU A 1 103 ? -12.415 1.077 -15.331 1.00 69.88 103 GLU A C 1
ATOM 790 O O . GLU A 1 103 ? -12.190 2.285 -15.330 1.00 69.88 103 GLU A O 1
ATOM 795 N N . ILE A 1 104 ? -11.446 0.179 -15.080 1.00 71.06 104 ILE A N 1
ATOM 796 C CA . ILE A 1 104 ? -10.024 0.558 -14.922 1.00 71.06 104 ILE A CA 1
ATOM 797 C C . ILE A 1 104 ? -9.525 1.245 -16.188 1.00 71.06 104 ILE A C 1
ATOM 799 O O . ILE A 1 104 ? -8.855 2.276 -16.119 1.00 71.06 104 ILE A O 1
ATOM 803 N N . ARG A 1 105 ? -9.847 0.673 -17.354 1.00 77.25 105 ARG A N 1
ATOM 804 C CA . ARG A 1 105 ? -9.447 1.236 -18.645 1.00 77.25 105 ARG A CA 1
ATOM 805 C C . ARG A 1 105 ? -10.098 2.596 -18.881 1.00 77.25 105 ARG A C 1
ATOM 807 O O . ARG A 1 105 ? -9.385 3.524 -19.245 1.00 77.25 105 ARG A O 1
ATOM 814 N N . ALA A 1 106 ? -11.393 2.739 -18.603 1.00 78.88 106 ALA A N 1
ATOM 815 C CA . ALA A 1 106 ? -12.110 4.004 -18.756 1.00 78.88 106 ALA A CA 1
ATOM 816 C C . ALA A 1 106 ? -11.588 5.096 -17.804 1.00 78.88 106 ALA A C 1
ATOM 818 O O . ALA A 1 106 ? -11.307 6.211 -18.239 1.00 78.88 106 ALA A O 1
ATOM 819 N N . ALA A 1 107 ? -11.383 4.774 -16.522 1.00 78.50 107 ALA A N 1
ATOM 820 C CA . ALA A 1 107 ? -10.832 5.712 -15.544 1.00 78.50 107 ALA A CA 1
ATOM 821 C C . ALA A 1 107 ? -9.404 6.141 -15.910 1.00 78.50 107 ALA A C 1
ATOM 823 O O . ALA A 1 107 ? -9.060 7.321 -15.823 1.00 78.50 107 ALA A O 1
ATOM 824 N N . ARG A 1 108 ? -8.581 5.195 -16.382 1.00 85.50 108 ARG A N 1
ATOM 825 C CA . ARG A 1 108 ? -7.241 5.497 -16.888 1.00 85.50 108 ARG A CA 1
ATOM 826 C C . ARG A 1 108 ? -7.295 6.405 -18.114 1.00 85.50 108 ARG A C 1
ATOM 828 O O . ARG A 1 108 ? -6.551 7.375 -18.141 1.00 85.50 108 ARG A O 1
ATOM 835 N N . ALA A 1 109 ? -8.163 6.127 -19.086 1.00 85.88 109 ALA A N 1
ATOM 836 C CA . ALA A 1 109 ? -8.314 6.957 -20.281 1.00 85.88 109 ALA A CA 1
ATOM 837 C C . ALA A 1 109 ? -8.723 8.396 -19.921 1.00 85.88 109 ALA A C 1
ATOM 839 O O . ALA A 1 109 ? -8.103 9.350 -20.382 1.00 85.88 109 ALA A O 1
ATOM 840 N N . ALA A 1 110 ? -9.684 8.558 -19.004 1.00 86.38 110 ALA A N 1
ATOM 841 C CA . ALA A 1 110 ? -10.088 9.874 -18.512 1.00 86.38 110 ALA A CA 1
ATOM 842 C C . ALA A 1 110 ? -8.936 10.624 -17.818 1.00 86.38 110 ALA A C 1
ATOM 844 O O . ALA A 1 110 ? -8.785 11.831 -18.006 1.00 86.38 110 ALA A O 1
ATOM 845 N N . ARG A 1 111 ? -8.103 9.925 -17.034 1.00 92.12 111 ARG A N 1
ATOM 846 C CA . ARG A 1 111 ? -6.910 10.529 -16.421 1.00 92.12 111 ARG A CA 1
ATOM 847 C C . ARG A 1 111 ? -5.868 10.921 -17.466 1.00 92.12 111 ARG A C 1
ATOM 849 O O . ARG A 1 111 ? -5.343 12.025 -17.395 1.00 92.12 111 ARG A O 1
ATOM 856 N N . VAL A 1 112 ? -5.587 10.053 -18.439 1.00 90.00 112 VAL A N 1
ATOM 857 C CA . VAL A 1 112 ? -4.653 10.328 -19.546 1.00 90.00 112 VAL A CA 1
ATOM 858 C C . VAL A 1 112 ? -5.044 11.618 -20.270 1.00 90.00 112 VAL A C 1
ATOM 860 O O . VAL A 1 112 ? -4.180 12.465 -20.493 1.00 90.00 112 VAL A O 1
ATOM 863 N N . GLN A 1 113 ? -6.339 11.809 -20.540 1.00 88.56 113 GLN A N 1
ATOM 864 C CA . GLN A 1 113 ? -6.863 13.023 -21.162 1.00 88.56 113 GLN A CA 1
ATOM 865 C C . GLN A 1 113 ? -6.588 14.279 -20.318 1.00 88.56 113 GLN A C 1
ATOM 867 O O . GLN A 1 113 ? -5.969 15.223 -20.805 1.00 88.56 113 GLN A O 1
ATOM 872 N N . ARG A 1 114 ? -6.962 14.279 -19.029 1.00 92.38 114 ARG A N 1
ATOM 873 C CA . ARG A 1 114 ? -6.712 15.428 -18.132 1.00 92.38 114 ARG A CA 1
ATOM 874 C C . ARG A 1 114 ? -5.226 15.743 -17.985 1.00 92.38 114 ARG A C 1
ATOM 876 O O . ARG A 1 114 ? -4.824 16.904 -17.993 1.00 92.38 114 ARG A O 1
ATOM 883 N N . VAL A 1 115 ? -4.395 14.707 -17.872 1.00 92.69 115 VAL A N 1
ATOM 884 C CA . VAL A 1 115 ? -2.935 14.836 -17.790 1.00 92.69 115 VAL A CA 1
ATOM 885 C C . VAL A 1 115 ? -2.372 15.475 -19.058 1.00 92.69 115 VAL A C 1
ATOM 887 O O . VAL A 1 115 ? -1.519 16.358 -18.955 1.00 92.69 115 VAL A O 1
ATOM 890 N N . ALA A 1 116 ? -2.849 15.071 -20.238 1.00 90.69 116 ALA A N 1
ATOM 891 C CA . ALA A 1 116 ? -2.454 15.672 -21.507 1.00 90.69 116 ALA A CA 1
ATOM 892 C C . ALA A 1 116 ? -2.875 17.148 -21.596 1.00 90.69 116 ALA A C 1
ATOM 894 O O . ALA A 1 116 ? -2.061 17.986 -21.982 1.00 90.69 116 ALA A O 1
ATOM 895 N N . GLU A 1 117 ? -4.091 17.489 -21.164 1.00 90.31 117 GLU A N 1
ATOM 896 C CA . GLU A 1 117 ? -4.601 18.867 -21.138 1.00 90.31 117 GLU A CA 1
ATOM 897 C C . GLU A 1 117 ? -3.801 19.768 -20.189 1.00 90.31 117 GLU A C 1
ATOM 899 O O . GLU A 1 117 ? -3.318 20.826 -20.598 1.00 90.31 117 GLU A O 1
ATOM 904 N N . MET A 1 118 ? -3.569 19.335 -18.945 1.00 91.44 118 MET A N 1
ATOM 905 C CA . MET A 1 118 ? -2.728 20.072 -17.991 1.00 91.44 118 MET A CA 1
ATOM 906 C C . MET A 1 118 ? -1.297 20.234 -18.503 1.00 91.44 118 MET A C 1
ATOM 908 O O . MET A 1 118 ? -0.662 21.276 -18.311 1.00 91.44 118 MET A O 1
ATOM 912 N N . ARG A 1 119 ? -0.779 19.203 -19.181 1.00 92.56 119 ARG A N 1
ATOM 913 C CA . ARG A 1 119 ? 0.550 19.246 -19.780 1.00 92.56 119 ARG A CA 1
ATOM 914 C C . ARG A 1 119 ? 0.615 20.245 -20.929 1.00 92.56 119 ARG A C 1
ATOM 916 O O . ARG A 1 119 ? 1.559 21.030 -20.964 1.00 92.56 119 ARG A O 1
ATOM 923 N N . ALA A 1 120 ? -0.370 20.251 -21.822 1.00 87.00 120 ALA A N 1
ATOM 924 C CA . ALA A 1 120 ? -0.486 21.225 -22.905 1.00 87.00 120 ALA A CA 1
ATOM 925 C C . ALA A 1 120 ? -0.652 22.657 -22.367 1.00 87.00 120 ALA A C 1
ATOM 927 O O . ALA A 1 120 ? -0.090 23.596 -22.928 1.00 87.00 120 ALA A O 1
ATOM 928 N N . GLY A 1 121 ? -1.328 22.811 -21.224 1.00 86.62 121 GLY A N 1
ATOM 929 C CA . GLY A 1 121 ? -1.438 24.062 -20.470 1.00 86.62 121 GLY A CA 1
ATOM 930 C C . GLY A 1 121 ? -0.137 24.543 -19.815 1.00 86.62 121 GLY A C 1
ATOM 931 O O . GLY A 1 121 ? -0.125 25.605 -19.200 1.00 86.62 121 GLY A O 1
ATOM 932 N N . GLY A 1 122 ? 0.966 23.799 -19.945 1.00 90.00 122 GLY A N 1
ATOM 933 C CA . GLY A 1 122 ? 2.279 24.214 -19.457 1.00 90.00 122 GLY A CA 1
ATOM 934 C C . GLY A 1 122 ? 2.634 23.706 -18.063 1.00 90.00 122 GLY A C 1
ATOM 935 O O . GLY A 1 122 ? 3.707 24.040 -17.570 1.00 90.00 122 GLY A O 1
ATOM 936 N N . MET A 1 123 ? 1.821 22.875 -17.409 1.00 89.75 123 MET A N 1
ATOM 937 C CA . MET A 1 123 ? 2.177 22.384 -16.075 1.00 89.75 123 MET A CA 1
ATOM 938 C C . MET A 1 123 ? 3.370 21.410 -16.104 1.00 89.75 123 MET A C 1
ATOM 940 O O . MET A 1 123 ? 3.549 20.587 -17.018 1.00 89.75 123 MET A O 1
ATOM 944 N N . SER A 1 124 ? 4.226 21.482 -15.078 1.00 92.38 124 SER A N 1
ATOM 945 C CA . SER A 1 124 ? 5.293 20.495 -14.880 1.00 92.38 124 SER A CA 1
ATOM 946 C C . SER A 1 124 ? 4.740 19.134 -14.457 1.00 92.38 124 SER A C 1
ATOM 948 O O . SER A 1 124 ? 3.757 19.040 -13.730 1.00 92.38 124 SER A O 1
ATOM 950 N N . LEU A 1 125 ? 5.436 18.057 -14.833 1.00 92.25 125 LEU A N 1
ATOM 951 C CA . LEU A 1 125 ? 5.039 16.686 -14.485 1.00 92.25 125 LEU A CA 1
ATOM 952 C C . LEU A 1 125 ? 4.874 16.466 -12.974 1.00 92.25 125 LEU A C 1
ATOM 954 O O . LEU A 1 125 ? 4.062 15.652 -12.553 1.00 92.25 125 LEU A O 1
ATOM 958 N N . ARG A 1 126 ? 5.660 17.173 -12.150 1.00 89.56 126 ARG A N 1
ATOM 959 C CA . ARG A 1 126 ? 5.567 17.092 -10.685 1.00 89.56 126 ARG A CA 1
ATOM 960 C C . ARG A 1 126 ? 4.355 17.843 -10.138 1.00 89.56 126 ARG A C 1
ATOM 962 O O . ARG A 1 126 ? 3.764 17.360 -9.183 1.00 89.56 126 ARG A O 1
ATOM 969 N N . ALA A 1 127 ? 4.001 18.982 -10.734 1.00 88.56 127 ALA A N 1
ATOM 970 C CA . ALA A 1 127 ? 2.787 19.708 -10.374 1.00 88.56 127 ALA A CA 1
ATOM 971 C C . ALA A 1 127 ? 1.544 18.878 -10.725 1.00 88.56 127 ALA A C 1
ATOM 973 O O . ALA A 1 127 ? 0.717 18.642 -9.855 1.00 88.56 127 ALA A O 1
ATOM 974 N N . ILE A 1 128 ? 1.496 18.315 -11.940 1.00 90.88 128 ILE A N 1
ATOM 975 C CA . ILE A 1 128 ? 0.410 17.421 -12.382 1.00 90.88 128 ILE A CA 1
ATOM 976 C C . ILE A 1 128 ? 0.293 16.196 -11.465 1.00 90.88 128 ILE A C 1
ATOM 978 O O . ILE A 1 128 ? -0.802 15.818 -11.071 1.00 90.88 128 ILE A O 1
ATOM 982 N N . ALA A 1 129 ? 1.421 15.584 -11.090 1.00 90.25 129 ALA A N 1
ATOM 983 C CA . ALA A 1 129 ? 1.437 14.460 -10.153 1.00 90.25 129 ALA A CA 1
ATOM 984 C C . ALA A 1 129 ? 0.845 14.826 -8.779 1.00 90.25 129 ALA A C 1
ATOM 986 O O . ALA A 1 129 ? 0.135 14.019 -8.187 1.00 90.25 129 ALA A O 1
ATOM 987 N N . GLY A 1 130 ? 1.129 16.036 -8.283 1.00 86.19 130 GLY A N 1
ATOM 988 C CA . GLY A 1 130 ? 0.557 16.548 -7.039 1.00 86.19 130 GLY A CA 1
ATOM 989 C C . GLY A 1 130 ? -0.948 16.797 -7.133 1.00 86.19 130 GLY A C 1
ATOM 990 O O . GLY A 1 130 ? -1.667 16.429 -6.209 1.00 86.19 130 GLY A O 1
ATOM 991 N N . GLU A 1 131 ? -1.409 17.362 -8.250 1.00 89.06 131 GLU A N 1
ATOM 992 C CA . GLU A 1 131 ? -2.826 17.656 -8.500 1.00 89.06 131 GLU A CA 1
ATOM 993 C C . GLU A 1 131 ? -3.665 16.375 -8.643 1.00 89.06 131 GLU A C 1
ATOM 995 O O . GLU A 1 131 ? -4.696 16.225 -7.996 1.00 89.06 131 GLU A O 1
ATOM 1000 N N . GLU A 1 132 ? -3.188 15.403 -9.428 1.00 86.31 132 GLU A N 1
ATOM 1001 C CA . GLU A 1 132 ? -3.885 14.124 -9.655 1.00 86.31 132 GLU A CA 1
ATOM 1002 C C . GLU A 1 132 ? -3.653 13.103 -8.529 1.00 86.31 132 GLU A C 1
ATOM 1004 O O . GLU A 1 132 ? -4.198 12.005 -8.569 1.00 86.31 132 GLU A O 1
ATOM 1009 N N . GLY A 1 133 ? -2.805 13.412 -7.542 1.00 85.75 133 GLY A N 1
ATOM 1010 C CA . GLY A 1 133 ? -2.518 12.506 -6.427 1.00 85.75 133 GLY A CA 1
ATOM 1011 C C . GLY A 1 133 ? -1.810 11.202 -6.825 1.00 85.75 133 GLY A C 1
ATOM 1012 O O . GLY A 1 133 ? -1.877 10.215 -6.093 1.00 85.75 133 GLY A O 1
ATOM 1013 N N . VAL A 1 134 ? -1.112 11.171 -7.966 1.00 86.94 134 VAL A N 1
ATOM 1014 C CA . VAL A 1 134 ? -0.403 9.982 -8.474 1.00 86.94 134 VAL A CA 1
ATOM 1015 C C . VAL A 1 134 ? 1.109 10.193 -8.539 1.00 86.94 134 VAL A C 1
ATOM 1017 O O . VAL A 1 134 ? 1.626 11.304 -8.462 1.00 86.94 134 VAL A O 1
ATOM 1020 N N . SER A 1 135 ? 1.873 9.110 -8.707 1.00 86.12 135 SER A N 1
ATOM 1021 C CA . SER A 1 135 ? 3.328 9.221 -8.834 1.00 86.12 135 SER A CA 1
ATOM 1022 C C . SER A 1 135 ? 3.741 9.933 -10.132 1.00 86.12 135 SER A C 1
ATOM 1024 O O . SER A 1 135 ? 3.130 9.752 -11.186 1.00 86.12 135 SER A O 1
ATOM 1026 N N . HIS A 1 136 ? 4.863 10.656 -10.098 1.00 88.69 136 HIS A N 1
ATOM 1027 C CA . HIS A 1 136 ? 5.460 11.259 -11.298 1.00 88.69 136 HIS A CA 1
ATOM 1028 C C . HIS A 1 136 ? 5.737 10.230 -12.417 1.00 88.69 136 HIS A C 1
ATOM 1030 O O . HIS A 1 136 ? 5.669 10.557 -13.601 1.00 88.69 136 HIS A O 1
ATOM 1036 N N . THR A 1 137 ? 6.046 8.978 -12.064 1.00 89.88 137 THR A N 1
ATOM 1037 C CA . THR A 1 137 ? 6.237 7.891 -13.039 1.00 89.88 137 THR A CA 1
ATOM 1038 C C . THR A 1 137 ? 4.930 7.545 -13.749 1.00 89.88 137 THR A C 1
ATOM 1040 O O . THR A 1 137 ? 4.932 7.386 -14.966 1.00 89.88 137 THR A O 1
ATOM 1043 N N . THR A 1 138 ? 3.815 7.514 -13.014 1.00 88.25 138 THR A N 1
ATOM 1044 C CA . THR A 1 138 ? 2.472 7.279 -13.565 1.00 88.25 138 THR A CA 1
ATOM 1045 C C . THR A 1 138 ? 2.114 8.345 -14.597 1.00 88.25 138 THR A C 1
ATOM 1047 O O . THR A 1 138 ? 1.747 8.005 -15.715 1.00 88.25 138 THR A O 1
ATOM 1050 N N . ILE A 1 139 ? 2.333 9.623 -14.269 1.00 94.38 139 ILE A N 1
ATOM 1051 C CA . ILE A 1 139 ? 2.114 10.745 -15.198 1.00 94.38 139 ILE A CA 1
ATOM 1052 C C . ILE A 1 139 ? 2.955 10.598 -16.469 1.00 94.38 139 ILE A C 1
ATOM 1054 O O . ILE A 1 139 ? 2.472 10.828 -17.575 1.00 94.38 139 ILE A O 1
ATOM 1058 N N . LYS A 1 140 ? 4.221 10.186 -16.333 1.00 90.31 140 LYS A N 1
ATOM 1059 C CA . LYS A 1 140 ? 5.106 9.976 -17.484 1.00 90.31 140 LYS A CA 1
ATOM 1060 C C . LYS A 1 140 ? 4.584 8.884 -18.420 1.00 90.31 140 LYS A C 1
ATOM 1062 O O . LYS A 1 140 ? 4.702 9.028 -19.633 1.00 90.31 140 LYS A O 1
ATOM 1067 N N . ASP A 1 141 ? 4.065 7.791 -17.876 1.00 88.06 141 ASP A N 1
ATOM 1068 C CA . ASP A 1 141 ? 3.539 6.690 -18.682 1.00 88.06 141 ASP A CA 1
ATOM 1069 C C . ASP A 1 141 ? 2.162 7.010 -19.278 1.00 88.06 141 ASP A C 1
ATOM 1071 O O . ASP A 1 141 ? 1.901 6.632 -20.419 1.00 88.06 141 ASP A O 1
ATOM 1075 N N . ASP A 1 142 ? 1.325 7.765 -18.566 1.00 90.69 142 ASP A N 1
ATOM 1076 C CA . ASP A 1 142 ? 0.049 8.264 -19.084 1.00 90.69 142 ASP A CA 1
ATOM 1077 C C . ASP A 1 142 ? 0.270 9.255 -20.249 1.00 90.69 142 ASP A C 1
ATOM 1079 O O . ASP A 1 142 ? -0.394 9.147 -21.275 1.00 90.69 142 ASP A O 1
ATOM 1083 N N . LEU A 1 143 ? 1.284 10.131 -20.186 1.00 90.69 143 LEU A N 1
ATOM 1084 C CA . LEU A 1 143 ? 1.642 11.004 -21.318 1.00 90.69 143 LEU A CA 1
ATOM 1085 C C . LEU A 1 143 ? 2.177 10.245 -22.533 1.00 90.69 143 LEU A C 1
ATOM 1087 O O . LEU A 1 143 ? 1.865 10.609 -23.661 1.00 90.69 143 LEU A O 1
ATOM 1091 N N . LYS A 1 144 ? 2.965 9.180 -22.340 1.00 87.44 144 LYS A N 1
ATOM 1092 C CA . LYS A 1 144 ? 3.382 8.335 -23.474 1.00 87.44 144 LYS A CA 1
ATOM 1093 C C . LYS A 1 144 ? 2.175 7.732 -24.183 1.00 87.44 144 LYS A C 1
ATOM 1095 O O . LYS A 1 144 ? 2.196 7.635 -25.402 1.00 87.44 144 LYS A O 1
ATOM 1100 N N . MET A 1 145 ? 1.160 7.334 -23.415 1.00 84.19 145 MET A N 1
ATOM 1101 C CA . MET A 1 145 ? -0.088 6.803 -23.952 1.00 84.19 145 MET A CA 1
ATOM 1102 C C . MET A 1 145 ? -0.842 7.871 -24.744 1.00 84.19 145 MET A C 1
ATOM 1104 O O . MET A 1 145 ? -1.191 7.617 -25.890 1.00 84.19 145 MET A O 1
ATOM 1108 N N . ALA A 1 146 ? -0.985 9.078 -24.185 1.00 86.06 146 ALA A N 1
ATOM 1109 C CA . ALA A 1 146 ? -1.578 10.225 -24.877 1.00 86.06 146 ALA A CA 1
ATOM 1110 C C . ALA A 1 146 ? -0.842 10.599 -26.175 1.00 86.06 146 ALA A C 1
ATOM 1112 O O . ALA A 1 146 ? -1.469 10.994 -27.147 1.00 86.06 146 ALA A O 1
ATOM 1113 N N . TYR A 1 147 ? 0.490 10.494 -26.203 1.00 81.88 147 TYR A N 1
ATOM 1114 C CA . TYR A 1 147 ? 1.295 10.793 -27.393 1.00 81.88 147 TYR A CA 1
ATOM 1115 C C . TYR A 1 147 ? 1.250 9.688 -28.451 1.00 81.88 147 TYR A C 1
ATOM 1117 O O . TYR A 1 147 ? 1.501 9.958 -29.622 1.00 81.88 147 TYR A O 1
ATOM 1125 N N . SER A 1 148 ? 0.977 8.445 -28.050 1.00 76.62 148 SER A N 1
ATOM 1126 C CA . SER A 1 148 ? 0.779 7.333 -28.984 1.00 76.62 148 SER A CA 1
ATOM 1127 C C . SER A 1 148 ? -0.642 7.251 -29.537 1.00 76.62 148 SER A C 1
ATOM 1129 O O . SER A 1 148 ? -0.858 6.544 -30.516 1.00 76.62 148 SER A O 1
ATOM 1131 N N . ASP A 1 149 ? -1.592 7.926 -28.893 1.00 71.31 149 ASP A N 1
ATOM 1132 C CA . ASP A 1 149 ? -2.996 7.943 -29.279 1.00 71.31 149 ASP A CA 1
ATOM 1133 C C . ASP A 1 149 ? -3.270 9.142 -30.200 1.00 71.31 149 ASP A C 1
ATOM 1135 O O . ASP A 1 149 ? -3.141 10.301 -29.796 1.00 71.31 149 ASP A O 1
ATOM 1139 N N . GLU A 1 150 ? -3.610 8.860 -31.459 1.00 60.94 150 GLU A N 1
ATOM 1140 C CA . GLU A 1 150 ? -3.833 9.885 -32.486 1.00 60.94 150 GLU A CA 1
ATOM 1141 C C . GLU A 1 150 ? -5.051 10.772 -32.177 1.00 60.94 150 GLU A C 1
ATOM 1143 O O . GLU A 1 150 ? -5.086 11.918 -32.625 1.00 60.94 150 GLU A O 1
ATOM 1148 N N . GLU A 1 151 ? -6.019 10.287 -31.385 1.00 58.53 151 GLU A N 1
ATOM 1149 C CA . GLU A 1 151 ? -7.200 11.066 -30.983 1.00 58.53 151 GLU A CA 1
ATOM 1150 C C . GLU A 1 151 ? -6.898 12.067 -29.858 1.00 58.53 151 GLU A C 1
ATOM 1152 O O . GLU A 1 151 ? -7.482 13.150 -29.821 1.00 58.53 151 GLU A O 1
ATOM 1157 N N . VAL A 1 152 ? -5.971 11.729 -28.953 1.00 60.72 152 VAL A N 1
ATOM 1158 C CA . VAL A 1 152 ? -5.591 12.580 -27.809 1.00 60.72 152 VAL A CA 1
ATOM 1159 C C . VAL A 1 152 ? -4.528 13.604 -28.211 1.00 60.72 152 VAL A C 1
ATOM 1161 O O . VAL A 1 152 ? -4.545 14.734 -27.723 1.00 60.72 152 VAL A O 1
ATOM 1164 N N . GLY A 1 153 ? -3.612 13.237 -29.117 1.00 54.69 153 GLY A N 1
ATOM 1165 C CA . GLY A 1 153 ? -2.762 14.189 -29.838 1.00 54.69 153 GLY A CA 1
ATOM 1166 C C . GLY A 1 153 ? -1.922 15.104 -28.943 1.00 54.69 153 GLY A C 1
ATOM 1167 O O . GLY A 1 153 ? -1.815 16.304 -29.201 1.00 54.69 153 GLY A O 1
ATOM 1168 N N . GLY A 1 154 ? -1.337 14.572 -27.866 1.00 61.06 154 GLY A N 1
ATOM 1169 C CA . GLY A 1 154 ? -0.559 15.399 -26.949 1.00 61.06 154 GLY A CA 1
ATOM 1170 C C . GLY A 1 154 ? 0.721 15.950 -27.602 1.00 61.06 154 GLY A C 1
ATOM 1171 O O . GLY A 1 154 ? 1.473 15.232 -28.261 1.00 61.06 154 GLY A O 1
ATOM 1172 N N . THR A 1 155 ? 1.028 17.221 -27.352 1.00 68.81 155 THR A N 1
ATOM 1173 C CA . THR A 1 155 ? 2.320 17.829 -27.702 1.00 68.81 155 THR A CA 1
ATOM 1174 C C . THR A 1 155 ? 2.947 18.468 -26.475 1.00 68.81 155 THR A C 1
ATOM 1176 O O . THR A 1 155 ? 2.253 19.139 -25.710 1.00 68.81 155 THR A O 1
ATOM 1179 N N . ASP A 1 156 ? 4.262 18.312 -26.297 1.00 76.12 156 ASP A N 1
ATOM 1180 C CA . ASP A 1 156 ? 4.963 19.040 -25.240 1.00 76.12 156 ASP A CA 1
ATOM 1181 C C . ASP A 1 156 ? 4.856 20.559 -25.489 1.00 76.12 156 ASP A C 1
ATOM 1183 O O . ASP A 1 156 ? 5.163 21.013 -26.599 1.00 76.12 156 ASP A O 1
ATOM 1187 N N . PRO A 1 157 ? 4.464 21.352 -24.474 1.00 78.62 157 PRO A N 1
ATOM 1188 C CA . PRO A 1 157 ? 4.374 22.804 -24.598 1.00 78.62 157 PRO A CA 1
ATOM 1189 C C . PRO A 1 157 ? 5.767 23.403 -24.818 1.00 78.62 157 PRO A C 1
ATOM 1191 O O . PRO A 1 157 ? 6.771 22.796 -24.462 1.00 78.62 157 PRO A O 1
ATOM 1194 N N . GLU A 1 158 ? 5.878 24.621 -25.349 1.00 80.12 158 GLU A N 1
ATOM 1195 C CA . GLU A 1 158 ? 7.192 25.277 -25.479 1.00 80.12 158 GLU A CA 1
ATOM 1196 C C . GLU A 1 158 ? 7.795 25.656 -24.119 1.00 80.12 158 GLU A C 1
ATOM 1198 O O . GLU A 1 158 ? 9.018 25.621 -23.931 1.00 80.12 158 GLU A O 1
ATOM 1203 N N . LYS A 1 159 ? 6.931 25.995 -23.156 1.00 84.50 159 LYS A N 1
ATOM 1204 C CA . LYS A 1 159 ? 7.296 26.423 -21.806 1.00 84.50 159 LYS A CA 1
ATOM 1205 C C . LYS A 1 159 ? 6.563 25.599 -20.755 1.00 84.50 159 LYS A C 1
ATOM 1207 O O . LYS A 1 159 ? 5.419 25.208 -20.950 1.00 84.50 159 LYS A O 1
ATOM 1212 N N . ILE A 1 160 ? 7.245 25.349 -19.644 1.00 86.06 160 ILE A N 1
ATOM 1213 C CA . ILE A 1 160 ? 6.752 24.585 -18.502 1.00 86.06 160 ILE A CA 1
ATOM 1214 C C . ILE A 1 160 ? 6.838 25.462 -17.259 1.00 86.06 160 ILE A C 1
ATOM 1216 O O . ILE A 1 160 ? 7.891 26.037 -16.993 1.00 86.06 160 ILE A O 1
ATOM 1220 N N . GLU A 1 161 ? 5.772 25.510 -16.475 1.00 83.19 161 GLU A N 1
ATOM 1221 C CA . GLU A 1 161 ? 5.734 26.125 -15.157 1.00 83.19 161 GLU A CA 1
ATOM 1222 C C . GLU A 1 161 ? 6.066 25.092 -14.070 1.00 83.19 161 GLU A C 1
ATOM 1224 O O . GLU A 1 161 ? 5.445 24.026 -13.955 1.00 83.19 161 GLU A O 1
ATOM 1229 N N . GLY A 1 162 ? 7.121 25.376 -13.309 1.00 77.56 162 GLY A N 1
ATOM 1230 C CA . GLY A 1 162 ? 7.522 24.599 -12.145 1.00 77.56 162 GLY A CA 1
ATOM 1231 C C . GLY A 1 162 ? 6.606 24.849 -10.949 1.00 77.56 162 GLY A C 1
ATOM 1232 O O . GLY A 1 162 ? 5.867 25.825 -10.897 1.00 77.56 162 GLY A O 1
ATOM 1233 N N . ILE A 1 163 ? 6.691 23.977 -9.941 1.00 73.56 163 ILE A N 1
ATOM 1234 C CA . ILE A 1 163 ? 5.960 24.146 -8.670 1.00 73.56 163 ILE A CA 1
ATOM 1235 C C . ILE A 1 163 ? 6.347 25.438 -7.926 1.00 73.56 163 ILE A C 1
ATOM 1237 O O . ILE A 1 163 ? 5.633 25.904 -7.049 1.00 73.56 163 ILE A O 1
ATOM 1241 N N . ASP A 1 164 ? 7.496 26.011 -8.275 1.00 78.25 164 ASP A N 1
ATOM 1242 C CA . ASP A 1 164 ? 8.020 27.279 -7.783 1.00 78.25 164 ASP A CA 1
ATOM 1243 C C . ASP A 1 164 ? 7.485 28.501 -8.555 1.00 78.25 164 ASP A C 1
ATOM 1245 O O . ASP A 1 164 ? 7.965 29.614 -8.334 1.00 78.25 164 ASP A O 1
ATOM 1249 N N . GLY A 1 165 ? 6.531 28.304 -9.476 1.00 76.88 165 GLY A N 1
ATOM 1250 C CA . GLY A 1 165 ? 5.957 29.350 -10.330 1.00 76.88 165 GLY A CA 1
ATOM 1251 C C . GLY A 1 165 ? 6.927 29.877 -11.392 1.00 76.88 165 GLY A C 1
ATOM 1252 O O . GLY A 1 165 ? 6.679 30.907 -12.020 1.00 76.88 165 GLY A O 1
ATOM 1253 N N . ARG A 1 166 ? 8.080 29.222 -11.587 1.00 80.56 166 ARG A N 1
ATOM 1254 C CA . ARG A 1 166 ? 9.079 29.642 -12.578 1.00 80.56 166 ARG A CA 1
ATOM 1255 C C . ARG A 1 166 ? 8.837 28.954 -13.914 1.00 80.56 166 ARG A C 1
ATOM 1257 O O . ARG A 1 166 ? 8.529 27.767 -13.972 1.00 80.56 166 ARG A O 1
ATOM 1264 N N . SER A 1 167 ? 9.026 29.704 -15.000 1.00 82.06 167 SER A N 1
ATOM 1265 C CA . SER A 1 167 ? 8.860 29.209 -16.369 1.00 82.06 167 SER A CA 1
ATOM 1266 C C . SER A 1 167 ? 10.192 28.734 -16.962 1.00 82.06 167 SER A C 1
ATOM 1268 O O . SER A 1 167 ? 11.190 29.456 -16.927 1.00 82.06 167 SER A O 1
ATOM 1270 N N . TYR A 1 168 ? 10.202 27.533 -17.537 1.00 79.19 168 TYR A N 1
ATOM 1271 C CA . TYR A 1 168 ? 11.361 26.876 -18.149 1.00 79.19 168 TYR A CA 1
ATOM 1272 C C . TYR A 1 168 ? 11.042 26.438 -19.580 1.00 79.19 168 TYR A C 1
ATOM 1274 O O . TYR A 1 168 ? 9.908 26.071 -19.869 1.00 79.19 168 TYR A O 1
ATOM 1282 N N . SER A 1 169 ? 12.024 26.408 -20.486 1.00 79.31 169 SER A N 1
ATOM 1283 C CA . SER A 1 169 ? 11.818 25.819 -21.819 1.00 79.31 169 SER A CA 1
ATOM 1284 C C . SER A 1 169 ? 11.647 24.301 -21.717 1.00 79.31 169 SER A C 1
ATOM 1286 O O . SER A 1 169 ? 12.482 23.627 -21.108 1.00 79.31 169 SER A O 1
ATOM 1288 N N . ALA A 1 170 ? 10.615 23.741 -22.348 1.00 71.00 170 ALA A N 1
ATOM 1289 C CA . ALA A 1 170 ? 10.362 22.299 -22.292 1.00 71.00 170 ALA A CA 1
ATOM 1290 C C . ALA A 1 170 ? 11.418 21.470 -23.024 1.00 71.00 170 ALA A C 1
ATOM 1292 O O . ALA A 1 170 ? 11.759 20.363 -22.605 1.00 71.00 170 ALA A O 1
ATOM 1293 N N . ARG A 1 171 ? 11.963 22.018 -24.112 1.00 67.94 171 ARG A N 1
ATOM 1294 C CA . ARG A 1 171 ? 13.054 21.402 -24.861 1.00 67.94 171 ARG A CA 1
ATOM 1295 C C . ARG A 1 171 ? 14.372 21.843 -24.246 1.00 67.94 171 ARG A C 1
ATOM 1297 O O . ARG A 1 171 ? 14.705 23.027 -24.234 1.00 67.94 171 ARG A O 1
ATOM 1304 N N . ARG A 1 172 ? 15.147 20.886 -23.743 1.00 48.69 172 ARG A N 1
ATOM 1305 C CA . ARG A 1 172 ? 16.552 21.132 -23.423 1.00 48.69 172 ARG A CA 1
ATOM 1306 C C . ARG A 1 172 ? 17.283 21.259 -24.763 1.00 48.69 172 ARG A C 1
ATOM 1308 O O . ARG A 1 172 ? 17.491 20.248 -25.425 1.00 48.69 172 ARG A O 1
ATOM 1315 N N . ASN A 1 173 ? 17.623 22.480 -25.182 1.00 47.34 173 ASN A N 1
ATOM 1316 C CA . ASN A 1 173 ? 18.478 22.696 -26.354 1.00 47.34 173 ASN A CA 1
ATOM 1317 C C . ASN A 1 173 ? 19.777 21.903 -26.161 1.00 47.34 173 ASN A C 1
ATOM 1319 O O . ASN A 1 173 ? 20.585 22.223 -25.292 1.00 47.34 173 ASN A O 1
ATOM 1323 N N . SER A 1 174 ? 19.981 20.858 -26.958 1.00 43.81 174 SER A N 1
ATOM 1324 C CA . SER A 1 174 ? 21.140 19.961 -26.888 1.00 43.81 174 SER A CA 1
ATOM 1325 C C . SER A 1 174 ? 22.412 20.553 -27.514 1.00 43.81 174 SER A C 1
ATOM 1327 O O . SER A 1 174 ? 23.322 19.815 -27.869 1.00 43.81 174 SER A O 1
ATOM 1329 N N . ILE A 1 175 ? 22.516 21.880 -27.636 1.00 42.78 175 ILE A N 1
ATOM 1330 C CA . ILE A 1 175 ? 23.579 22.568 -28.397 1.00 42.78 175 ILE A CA 1
ATOM 1331 C C . ILE A 1 175 ? 24.911 22.681 -27.607 1.00 42.78 175 ILE A C 1
ATOM 1333 O O . ILE A 1 175 ? 25.819 23.394 -28.004 1.00 42.78 175 ILE A O 1
ATOM 1337 N N . LEU A 1 176 ? 25.096 21.948 -26.502 1.00 48.06 176 LEU A N 1
ATOM 1338 C CA . LEU A 1 176 ? 26.353 21.968 -25.723 1.00 48.06 176 LEU A CA 1
ATOM 1339 C C . LEU A 1 176 ? 26.998 20.584 -25.513 1.00 48.06 176 LEU A C 1
ATOM 1341 O O . LEU A 1 176 ? 27.811 20.427 -24.607 1.00 48.06 176 LEU A O 1
ATOM 1345 N N . ALA A 1 177 ? 26.657 19.575 -26.325 1.00 42.50 177 ALA A N 1
ATOM 1346 C CA . ALA A 1 177 ? 27.244 18.233 -26.197 1.00 42.50 177 ALA A CA 1
ATOM 1347 C C . ALA A 1 177 ? 28.527 18.002 -27.026 1.00 42.50 177 ALA A C 1
ATOM 1349 O O . ALA A 1 177 ? 29.272 17.077 -26.715 1.00 42.50 177 ALA A O 1
ATOM 1350 N N . ASP A 1 178 ? 28.842 18.859 -28.002 1.00 44.84 178 ASP A N 1
ATOM 1351 C CA . ASP A 1 178 ? 30.045 18.724 -28.832 1.00 44.84 178 ASP A CA 1
ATOM 1352 C C . ASP A 1 178 ? 31.080 19.794 -28.474 1.00 44.84 178 ASP A C 1
ATOM 1354 O O . ASP A 1 178 ? 31.083 20.876 -29.052 1.00 44.84 178 ASP A O 1
ATOM 1358 N N . ALA A 1 179 ? 31.927 19.488 -27.483 1.00 47.53 179 ALA A N 1
ATOM 1359 C CA . ALA A 1 179 ? 33.350 19.864 -27.395 1.00 47.53 179 ALA A CA 1
ATOM 1360 C C . ALA A 1 179 ? 33.827 19.969 -25.938 1.00 47.53 179 ALA A C 1
ATOM 1362 O O . ALA A 1 179 ? 34.008 21.070 -25.436 1.00 47.53 179 ALA A O 1
ATOM 1363 N N . VAL A 1 180 ? 34.137 18.836 -25.297 1.00 44.59 180 VAL A N 1
ATOM 1364 C CA . VAL A 1 180 ? 35.400 18.696 -24.543 1.00 44.59 180 VAL A CA 1
ATOM 1365 C C . VAL A 1 180 ? 35.811 17.215 -24.572 1.00 44.59 180 VAL A C 1
ATOM 1367 O O . VAL A 1 180 ? 35.114 16.384 -23.988 1.00 44.59 180 VAL A O 1
ATOM 1370 N N . PRO A 1 181 ? 36.934 16.838 -25.209 1.00 42.25 181 PRO A N 1
ATOM 1371 C CA . PRO A 1 181 ? 37.529 15.529 -24.992 1.00 42.25 181 PRO A CA 1
ATOM 1372 C C . PRO A 1 181 ? 38.049 15.483 -23.554 1.00 42.25 181 PRO A C 1
ATOM 1374 O O . PRO A 1 181 ? 38.895 16.289 -23.164 1.00 42.25 181 PRO A O 1
ATOM 1377 N N . CYS A 1 182 ? 37.541 14.544 -22.760 1.00 35.00 182 CYS A N 1
ATOM 1378 C CA . CYS A 1 182 ? 38.058 14.234 -21.433 1.00 35.00 182 CYS A CA 1
ATOM 1379 C C . CYS A 1 182 ? 39.496 13.702 -21.561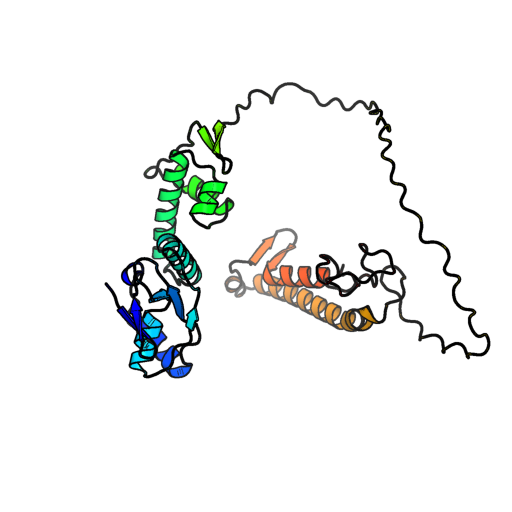 1.00 35.00 182 CYS A C 1
ATOM 1381 O O . CYS A 1 182 ? 39.718 12.503 -21.719 1.00 35.00 182 CYS A O 1
ATOM 1383 N N . MET A 1 183 ? 40.482 14.600 -21.529 1.00 38.31 183 MET A N 1
ATOM 1384 C CA . MET A 1 183 ? 41.864 14.243 -21.233 1.00 38.31 183 MET A CA 1
ATOM 1385 C C . MET A 1 183 ? 42.059 14.290 -19.723 1.00 38.31 183 MET A C 1
ATOM 1387 O O . MET A 1 183 ? 42.203 15.348 -19.112 1.00 38.31 183 MET A O 1
ATOM 1391 N N . SER A 1 184 ? 42.063 13.106 -19.120 1.00 50.00 184 SER A N 1
ATOM 1392 C CA . SER A 1 184 ? 42.545 12.878 -17.768 1.00 50.00 184 SER A CA 1
ATOM 1393 C C . SER A 1 184 ? 44.062 13.095 -17.723 1.00 50.00 184 SER A C 1
ATOM 1395 O O . SER A 1 184 ? 44.845 12.176 -17.957 1.00 50.00 184 SER A O 1
ATOM 1397 N N . THR A 1 185 ? 44.491 14.307 -17.395 1.00 44.53 185 THR A N 1
ATOM 1398 C CA . THR A 1 185 ? 45.841 14.554 -16.876 1.00 44.53 185 THR A CA 1
ATOM 1399 C C . THR A 1 185 ? 45.715 15.242 -15.533 1.00 44.53 185 THR A C 1
ATOM 1401 O O . THR A 1 185 ? 45.160 16.336 -15.434 1.00 44.53 185 THR A O 1
ATOM 1404 N N . GLY A 1 186 ? 46.203 14.559 -14.499 1.00 50.41 186 GLY A N 1
ATOM 1405 C CA . GLY A 1 186 ? 46.177 15.028 -13.127 1.00 50.41 186 GLY A CA 1
ATOM 1406 C C . GLY A 1 186 ? 46.876 16.370 -12.965 1.00 50.41 186 GLY A C 1
ATOM 1407 O O . GLY A 1 186 ? 48.025 16.537 -13.365 1.00 50.41 186 GLY A O 1
ATOM 1408 N N . LYS A 1 187 ? 46.183 17.304 -12.320 1.00 42.91 187 LYS A N 1
ATOM 1409 C CA . LYS A 1 187 ? 46.782 18.405 -11.570 1.00 42.91 187 LYS A CA 1
ATOM 1410 C C . LYS A 1 187 ? 45.927 18.618 -10.330 1.00 42.91 187 LYS A C 1
ATOM 1412 O O . LYS A 1 187 ? 44.711 18.753 -10.428 1.00 42.91 187 LYS A O 1
ATOM 1417 N N . GLY A 1 188 ? 46.584 18.547 -9.176 1.00 42.25 188 GLY A N 1
ATOM 1418 C CA . GLY A 1 188 ? 45.969 18.720 -7.871 1.00 42.25 188 GLY A CA 1
ATOM 1419 C C . GLY A 1 188 ? 45.268 20.067 -7.761 1.00 42.25 188 GLY A C 1
ATOM 1420 O O . GLY A 1 188 ? 45.796 21.093 -8.190 1.00 42.25 188 GLY A O 1
ATOM 1421 N N . PHE A 1 189 ? 44.080 20.045 -7.170 1.00 35.66 189 PHE A N 1
ATOM 1422 C CA . PHE A 1 189 ? 43.445 21.251 -6.668 1.00 35.66 189 PHE A CA 1
ATOM 1423 C C . PHE A 1 189 ? 44.090 21.614 -5.324 1.00 35.66 189 PHE A C 1
ATOM 1425 O O . PHE A 1 189 ? 44.094 20.774 -4.420 1.00 35.66 189 PHE A O 1
ATOM 1432 N N . PRO A 1 190 ? 44.633 22.833 -5.160 1.00 43.31 190 PRO A N 1
ATOM 1433 C CA . PRO A 1 190 ? 45.001 23.339 -3.850 1.00 43.31 190 PRO A CA 1
ATOM 1434 C C . PRO A 1 190 ? 43.709 23.676 -3.103 1.00 43.31 190 PRO A C 1
ATOM 1436 O O . PRO A 1 190 ? 42.956 24.560 -3.508 1.00 43.31 190 PRO A O 1
ATOM 1439 N N . VAL A 1 191 ? 43.421 22.938 -2.034 1.00 45.81 191 VAL A N 1
ATOM 1440 C CA . VAL A 1 191 ? 42.339 23.287 -1.110 1.00 45.81 191 VAL A CA 1
ATOM 1441 C C . VAL A 1 191 ? 42.886 24.346 -0.157 1.00 45.81 191 VAL A C 1
ATOM 1443 O O . VAL A 1 191 ? 43.739 24.060 0.679 1.00 45.81 191 VAL A O 1
ATOM 1446 N N . ASP A 1 192 ? 42.428 25.582 -0.337 1.00 40.84 192 ASP A N 1
ATOM 1447 C CA . ASP A 1 192 ? 42.689 26.713 0.551 1.00 40.84 192 ASP A CA 1
ATOM 1448 C C . ASP A 1 192 ? 42.000 26.469 1.907 1.00 40.84 192 ASP A C 1
ATOM 1450 O O . ASP A 1 192 ? 40.776 26.554 2.039 1.00 40.84 192 ASP A O 1
ATOM 1454 N N . MET A 1 193 ? 42.799 26.091 2.909 1.00 47.53 193 MET A N 1
ATOM 1455 C CA . MET A 1 193 ? 42.380 25.852 4.293 1.00 47.53 193 MET A CA 1
ATOM 1456 C C . MET A 1 193 ? 42.482 27.124 5.138 1.00 47.53 193 MET A C 1
ATOM 1458 O O . MET A 1 193 ? 43.252 27.195 6.094 1.00 47.53 193 MET A O 1
ATOM 1462 N N . SER A 1 194 ? 41.657 28.119 4.816 1.00 50.50 194 SER A N 1
ATOM 1463 C CA . SER A 1 194 ? 41.620 29.381 5.561 1.00 50.50 194 SER A CA 1
ATOM 1464 C C . SER A 1 194 ? 40.188 29.767 5.941 1.00 50.50 194 SER A C 1
ATOM 1466 O O . SER A 1 194 ? 39.621 30.733 5.436 1.00 50.50 194 SER A O 1
ATOM 1468 N N . ARG A 1 195 ? 39.578 29.016 6.866 1.00 46.06 195 ARG A N 1
ATOM 1469 C CA . ARG A 1 195 ? 38.433 29.500 7.657 1.00 46.06 195 ARG A CA 1
ATOM 1470 C C . ARG A 1 195 ? 38.674 29.237 9.138 1.00 46.06 195 ARG A C 1
ATOM 1472 O O . ARG A 1 195 ? 38.345 28.181 9.665 1.00 46.06 195 ARG A O 1
ATOM 1479 N N . GLN A 1 196 ? 39.244 30.246 9.789 1.00 49.16 196 GLN A N 1
ATOM 1480 C CA . GLN A 1 196 ? 39.159 30.441 11.230 1.00 49.16 196 GLN A CA 1
ATOM 1481 C C . GLN A 1 196 ? 37.713 30.811 11.579 1.00 49.16 196 GLN A C 1
ATOM 1483 O O . GLN A 1 196 ? 37.231 31.879 11.207 1.00 49.16 196 GLN A O 1
ATOM 1488 N N . ALA A 1 197 ? 37.025 29.929 12.294 1.00 45.03 197 ALA A N 1
ATOM 1489 C CA . ALA A 1 197 ? 35.841 30.272 13.065 1.00 45.03 197 ALA A CA 1
ATOM 1490 C C . ALA A 1 197 ? 36.103 29.802 14.495 1.00 45.03 197 ALA A C 1
ATOM 1492 O O . ALA A 1 197 ? 36.174 28.604 14.761 1.00 45.03 197 ALA A O 1
ATOM 1493 N N . GLY A 1 198 ? 36.337 30.768 15.383 1.00 48.66 198 GLY A N 1
ATOM 1494 C CA . GLY A 1 198 ? 36.507 30.529 16.806 1.00 48.66 198 GLY A CA 1
ATOM 1495 C C . GLY A 1 198 ? 35.227 29.968 17.413 1.00 48.66 198 GLY A C 1
ATOM 1496 O O . GLY A 1 198 ? 34.140 30.512 17.222 1.00 48.66 198 GLY A O 1
ATOM 1497 N N . SER A 1 199 ? 35.374 28.887 18.169 1.00 43.25 199 SER A N 1
ATOM 1498 C CA . SER A 1 199 ? 34.381 28.450 19.139 1.00 43.25 199 SER A CA 1
ATOM 1499 C C . SER A 1 199 ? 35.108 28.102 20.432 1.00 43.25 199 SER A C 1
ATOM 1501 O O . SER A 1 199 ? 35.486 26.953 20.658 1.00 43.25 199 SER A O 1
ATOM 1503 N N . ASP A 1 200 ? 35.302 29.112 21.274 1.00 46.69 200 ASP A N 1
ATOM 1504 C CA . ASP A 1 200 ? 35.584 28.919 22.691 1.00 46.69 200 ASP A CA 1
ATOM 1505 C C . ASP A 1 200 ? 34.336 28.303 23.339 1.00 46.69 200 ASP A C 1
ATOM 1507 O O . ASP A 1 200 ? 33.401 28.995 23.744 1.00 46.69 200 ASP A O 1
ATOM 1511 N N . ARG A 1 201 ? 34.289 26.970 23.391 1.00 45.75 201 ARG A N 1
ATOM 1512 C CA . ARG A 1 201 ? 33.453 26.242 24.348 1.00 45.75 201 ARG A CA 1
ATOM 1513 C C . ARG A 1 201 ? 34.369 25.715 25.450 1.00 45.75 201 ARG A C 1
ATOM 1515 O O . ARG A 1 201 ? 35.298 24.974 25.131 1.00 45.75 201 ARG A O 1
ATOM 1522 N N . PRO A 1 202 ? 34.135 26.063 26.726 1.00 47.25 202 PRO A N 1
ATOM 1523 C CA . PRO A 1 202 ? 34.898 25.488 27.820 1.00 47.25 202 PRO A CA 1
ATOM 1524 C C . PRO A 1 202 ? 34.664 23.975 27.880 1.00 47.25 202 PRO A C 1
ATOM 1526 O O . PRO A 1 202 ? 33.529 23.496 27.869 1.00 47.25 202 PRO A O 1
ATOM 1529 N N . SER A 1 203 ? 35.773 23.243 27.911 1.00 48.72 203 SER A N 1
ATOM 1530 C CA . SER A 1 203 ? 35.833 21.793 28.065 1.00 48.72 203 SER A CA 1
ATOM 1531 C C . SER A 1 203 ? 35.347 21.401 29.471 1.00 48.72 203 SER A C 1
ATOM 1533 O O . SER A 1 203 ? 35.903 21.911 30.447 1.00 48.72 203 SER A O 1
ATOM 1535 N N . PRO A 1 204 ? 34.338 20.525 29.635 1.00 46.31 204 PRO A N 1
ATOM 1536 C CA . PRO A 1 204 ? 33.960 20.008 30.943 1.00 46.31 204 PRO A CA 1
ATOM 1537 C C . PRO A 1 204 ? 34.920 18.871 31.312 1.00 46.31 204 PRO A C 1
ATOM 1539 O O . PRO A 1 204 ? 34.641 17.701 31.074 1.00 46.31 204 PRO A O 1
ATOM 1542 N N . SER A 1 205 ? 36.081 19.220 31.863 1.00 53.19 205 SER A N 1
ATOM 1543 C CA . SER A 1 205 ? 37.056 18.259 32.380 1.00 53.19 205 SER A CA 1
ATOM 1544 C C . SER A 1 205 ? 37.490 18.666 33.779 1.00 53.19 205 SER A C 1
ATOM 1546 O O . SER A 1 205 ? 38.387 19.492 33.900 1.00 53.19 205 SER A O 1
ATOM 1548 N N . SER A 1 206 ? 36.855 18.073 34.795 1.00 51.94 206 SER A N 1
ATOM 1549 C CA . SER A 1 206 ? 37.482 17.605 36.047 1.00 51.94 206 SER A CA 1
ATOM 1550 C C . SER A 1 206 ? 36.402 17.338 37.103 1.00 51.94 206 SER A C 1
ATOM 1552 O O . SER A 1 206 ? 36.219 18.114 38.039 1.00 51.94 206 SER A O 1
ATOM 1554 N N . ILE A 1 207 ? 35.648 16.251 36.938 1.00 50.16 207 ILE A N 1
ATOM 1555 C CA . ILE A 1 207 ? 35.061 15.566 38.093 1.00 50.16 207 ILE A CA 1
ATOM 1556 C C . ILE A 1 207 ? 35.913 14.318 38.259 1.00 50.16 207 ILE A C 1
ATOM 1558 O O . ILE A 1 207 ? 35.850 13.417 37.422 1.00 50.16 207 ILE A O 1
ATOM 1562 N N . ASP A 1 208 ? 36.759 14.316 39.284 1.00 59.81 208 ASP A N 1
ATOM 1563 C CA . ASP A 1 208 ? 37.508 13.127 39.665 1.00 59.81 208 ASP A CA 1
ATOM 1564 C C . ASP A 1 208 ? 36.504 12.009 39.981 1.00 59.81 208 ASP A C 1
ATOM 1566 O O . ASP A 1 208 ? 35.544 12.246 40.729 1.00 59.81 208 ASP A O 1
ATOM 1570 N N . PRO A 1 209 ? 36.657 10.806 39.396 1.00 63.94 209 PRO A N 1
ATOM 1571 C CA . PRO A 1 209 ? 35.795 9.691 39.739 1.00 63.94 209 PRO A CA 1
ATOM 1572 C C . PRO A 1 209 ? 35.921 9.411 41.244 1.00 63.94 209 PRO A C 1
ATOM 1574 O O . PRO A 1 209 ? 37.021 9.505 41.799 1.00 63.94 209 PRO A O 1
ATOM 1577 N N . PRO A 1 210 ? 34.808 9.092 41.927 1.00 67.62 210 PRO A N 1
ATOM 1578 C CA . PRO A 1 210 ? 34.842 8.790 43.349 1.00 67.62 210 PRO A CA 1
ATOM 1579 C C . PRO A 1 210 ? 35.815 7.630 43.613 1.00 67.62 210 PRO A C 1
ATOM 1581 O O . PRO A 1 210 ? 35.908 6.718 42.786 1.00 67.62 210 PRO A O 1
ATOM 1584 N N . PRO A 1 211 ? 36.538 7.644 44.746 1.00 67.50 211 PRO A N 1
ATOM 1585 C CA . PRO A 1 211 ? 37.463 6.576 45.092 1.00 67.50 211 PRO A CA 1
ATOM 1586 C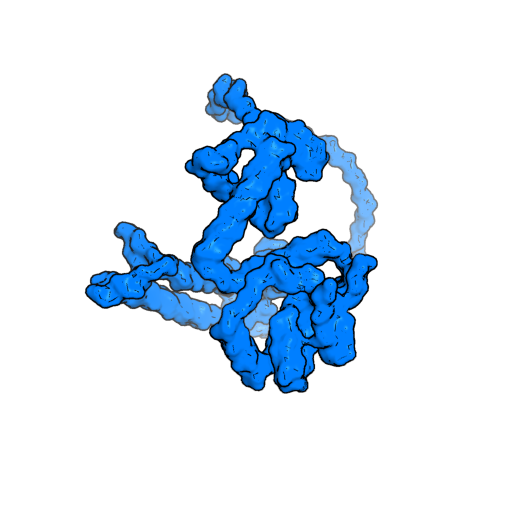 C . PRO A 1 211 ? 36.706 5.247 45.136 1.00 67.50 211 PRO A C 1
ATOM 1588 O O . PRO A 1 211 ? 35.791 5.063 45.938 1.00 67.50 211 PRO A O 1
ATOM 1591 N N . THR A 1 212 ? 37.076 4.333 44.243 1.00 64.06 212 THR A N 1
ATOM 1592 C CA . THR A 1 212 ? 36.585 2.956 44.238 1.00 64.06 212 THR A CA 1
ATOM 1593 C C . THR A 1 212 ? 37.024 2.270 45.523 1.00 64.06 212 THR A C 1
ATOM 1595 O O . THR A 1 212 ? 38.219 2.133 45.782 1.00 64.06 212 THR A O 1
ATOM 1598 N N . ASP A 1 213 ? 36.040 1.871 46.326 1.00 66.00 213 ASP A N 1
ATOM 1599 C CA . ASP A 1 213 ? 36.205 1.100 47.554 1.00 66.00 213 ASP A CA 1
ATOM 1600 C C . ASP A 1 213 ? 36.884 -0.251 47.229 1.00 66.00 213 ASP A C 1
ATOM 1602 O O . ASP A 1 213 ? 36.288 -1.077 46.531 1.00 66.00 213 ASP A O 1
ATOM 1606 N N . PRO A 1 214 ? 38.125 -0.500 47.692 1.00 66.88 214 PRO A N 1
ATOM 1607 C CA . PRO A 1 214 ? 38.898 -1.698 47.351 1.00 66.88 214 PRO A CA 1
ATOM 1608 C C . PRO A 1 214 ? 38.389 -2.979 48.035 1.00 66.88 214 PRO A C 1
ATOM 1610 O O . PRO A 1 214 ? 39.030 -4.024 47.929 1.00 66.88 214 PRO A O 1
ATOM 1613 N N . THR A 1 215 ? 37.265 -2.916 48.755 1.00 70.75 215 THR A N 1
ATOM 1614 C CA . THR A 1 215 ? 36.773 -4.017 49.593 1.00 70.75 215 THR A CA 1
ATOM 1615 C C . THR A 1 215 ? 35.603 -4.802 48.992 1.00 70.75 215 THR A C 1
ATOM 1617 O O . THR A 1 215 ? 35.164 -5.784 49.593 1.00 70.75 215 THR A O 1
ATOM 1620 N N . LEU A 1 216 ? 35.093 -4.417 47.817 1.00 67.50 216 LEU A N 1
ATOM 1621 C CA . LEU A 1 216 ? 34.019 -5.162 47.155 1.00 67.50 216 LEU A CA 1
ATOM 1622 C C . LEU A 1 216 ? 34.595 -6.334 46.340 1.00 67.50 216 LEU A C 1
ATOM 1624 O O . LEU A 1 216 ? 35.448 -6.106 45.482 1.00 67.50 216 LEU A O 1
ATOM 1628 N N . PRO A 1 217 ? 34.149 -7.585 46.581 1.00 72.56 217 PRO A N 1
ATOM 1629 C CA . PRO A 1 217 ? 34.551 -8.717 45.759 1.00 72.56 217 PRO A CA 1
ATOM 1630 C C . PRO A 1 217 ? 34.122 -8.463 44.315 1.00 72.56 217 PRO A C 1
ATOM 1632 O O . PRO A 1 217 ? 32.963 -8.137 44.049 1.00 72.56 217 PRO A O 1
ATOM 1635 N N . GLU A 1 218 ? 35.079 -8.596 43.400 1.00 69.56 218 GLU A N 1
ATOM 1636 C CA . GLU A 1 218 ? 34.855 -8.443 41.969 1.00 69.56 218 GLU A CA 1
ATOM 1637 C C . GLU A 1 218 ? 33.725 -9.402 41.549 1.00 69.56 218 GLU A C 1
ATOM 1639 O O . GLU A 1 218 ? 33.781 -10.594 41.885 1.00 69.56 218 GLU A O 1
ATOM 1644 N N . PRO A 1 219 ? 32.654 -8.912 40.897 1.00 69.75 219 PRO A N 1
ATOM 1645 C CA . PRO A 1 219 ? 31.586 -9.788 40.445 1.00 69.75 219 PRO A CA 1
ATOM 1646 C C . PRO A 1 219 ? 32.179 -10.866 39.526 1.00 69.75 219 PRO A C 1
ATOM 1648 O O . PRO A 1 219 ? 33.090 -10.570 38.748 1.00 69.75 219 PRO A O 1
ATOM 1651 N N . PRO A 1 220 ? 31.697 -12.121 39.609 1.00 73.00 220 PRO A N 1
ATOM 1652 C CA . PRO A 1 220 ? 32.206 -13.193 38.767 1.00 73.00 220 PRO A CA 1
ATOM 1653 C C . PRO A 1 220 ? 32.101 -12.777 37.300 1.00 73.00 220 PRO A C 1
ATOM 1655 O O . PRO A 1 220 ? 31.052 -12.295 36.865 1.00 73.00 220 PRO A O 1
ATOM 1658 N N . ALA A 1 221 ? 33.197 -12.948 36.557 1.00 60.78 221 ALA A N 1
ATOM 1659 C CA . ALA A 1 221 ? 33.236 -12.623 35.140 1.00 60.78 221 ALA A CA 1
ATOM 1660 C C . ALA A 1 221 ? 32.068 -13.327 34.424 1.00 60.78 221 ALA A C 1
ATOM 1662 O O . ALA A 1 221 ? 31.853 -14.525 34.653 1.00 60.78 221 ALA A O 1
ATOM 1663 N N . PRO A 1 222 ? 31.289 -12.611 33.594 1.00 60.03 222 PRO A N 1
ATOM 1664 C CA . PRO A 1 222 ? 30.205 -13.229 32.848 1.00 60.03 222 PRO A CA 1
ATOM 1665 C C . PRO A 1 222 ? 30.756 -14.364 31.966 1.00 60.03 222 PRO A C 1
ATOM 1667 O O . PRO A 1 222 ? 31.913 -14.302 31.536 1.00 60.03 222 PRO A O 1
ATOM 1670 N N . PRO A 1 223 ? 29.958 -15.415 31.702 1.00 66.75 223 PRO A N 1
ATOM 1671 C CA . PRO A 1 223 ? 30.372 -16.503 30.825 1.00 66.75 223 PRO A CA 1
ATOM 1672 C C . PRO A 1 223 ? 30.809 -15.943 29.466 1.00 66.75 223 PRO A C 1
ATOM 1674 O O . PRO A 1 223 ? 30.145 -15.072 28.906 1.00 66.75 223 PRO A O 1
ATOM 1677 N N . VAL A 1 224 ? 31.939 -16.437 28.954 1.00 62.91 224 VAL A N 1
ATOM 1678 C CA . VAL A 1 224 ? 32.487 -16.037 27.651 1.00 62.91 224 VAL A CA 1
ATOM 1679 C C . VAL A 1 224 ? 31.463 -16.394 26.573 1.00 62.91 224 VAL A C 1
ATOM 1681 O O . VAL A 1 224 ? 31.202 -17.572 26.341 1.00 62.91 224 VAL A O 1
ATOM 1684 N N . GLN A 1 225 ? 30.852 -15.381 25.962 1.00 70.25 225 GLN A N 1
ATOM 1685 C CA . GLN A 1 225 ? 29.897 -15.556 24.869 1.00 70.25 225 GLN A CA 1
ATOM 1686 C C . GLN A 1 225 ? 30.645 -15.760 23.543 1.00 70.25 225 GLN A C 1
ATOM 1688 O O . GLN A 1 225 ? 31.729 -15.201 23.351 1.00 70.25 225 GLN A O 1
ATOM 1693 N N . ASP A 1 226 ? 30.073 -16.557 22.635 1.00 79.50 226 ASP A N 1
ATOM 1694 C CA . ASP A 1 226 ? 30.636 -16.760 21.297 1.00 79.50 226 ASP A CA 1
ATOM 1695 C C . ASP A 1 226 ? 30.748 -15.408 20.567 1.00 79.50 226 ASP A C 1
ATOM 1697 O O . ASP A 1 226 ? 29.790 -14.629 20.579 1.00 79.50 226 ASP A O 1
ATOM 1701 N N . PRO A 1 227 ? 31.896 -15.091 19.945 1.00 83.75 227 PRO A N 1
ATOM 1702 C CA . PRO A 1 227 ? 32.053 -13.836 19.227 1.00 83.75 227 PRO A CA 1
ATOM 1703 C C . PRO A 1 227 ? 31.198 -13.798 17.950 1.00 83.75 227 PRO A C 1
ATOM 1705 O O . PRO A 1 227 ? 30.910 -14.825 17.328 1.00 83.75 227 PRO A O 1
ATOM 1708 N N . ASP A 1 228 ? 30.813 -12.592 17.536 1.00 82.56 228 ASP A N 1
ATOM 1709 C CA . ASP A 1 228 ? 30.127 -12.337 16.273 1.00 82.56 228 ASP A CA 1
ATOM 1710 C C . ASP A 1 228 ? 31.048 -12.537 15.047 1.00 82.56 228 ASP A C 1
ATOM 1712 O O . ASP A 1 228 ? 32.213 -12.930 15.162 1.00 82.56 228 ASP A O 1
ATOM 1716 N N . ALA A 1 229 ? 30.537 -12.268 13.838 1.00 82.31 229 ALA A N 1
ATOM 1717 C CA . ALA A 1 229 ? 31.313 -12.435 12.604 1.00 82.31 229 ALA A CA 1
ATOM 1718 C C . ALA A 1 229 ? 32.562 -11.530 12.524 1.00 82.31 229 ALA A C 1
ATOM 1720 O O . ALA A 1 229 ? 33.480 -11.832 11.759 1.00 82.31 229 ALA A O 1
ATOM 1721 N N . ALA A 1 230 ? 32.607 -10.445 13.302 1.00 82.69 230 ALA A N 1
ATOM 1722 C CA . ALA A 1 230 ? 33.727 -9.516 13.397 1.00 82.69 230 ALA A CA 1
ATOM 1723 C C . ALA A 1 230 ? 34.669 -9.828 14.577 1.00 82.69 230 ALA A C 1
ATOM 1725 O O . ALA A 1 230 ? 35.642 -9.101 14.787 1.00 82.69 230 ALA A O 1
ATOM 1726 N N . GLY A 1 231 ? 34.417 -10.900 15.337 1.00 83.62 231 GLY A N 1
ATOM 1727 C CA . GLY A 1 231 ? 35.211 -11.2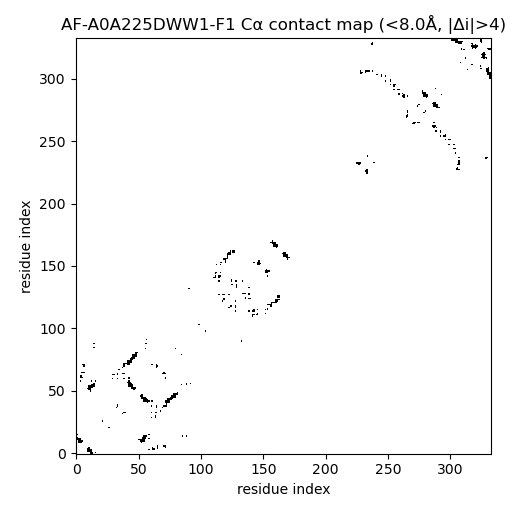61 16.510 1.00 83.62 231 GLY A CA 1
ATOM 1728 C C . GLY A 1 231 ? 34.835 -10.486 17.778 1.00 83.62 231 GLY A C 1
ATOM 1729 O O . GLY A 1 231 ? 35.557 -10.576 18.770 1.00 83.62 231 GLY A O 1
ATOM 1730 N N . GLN A 1 232 ? 33.748 -9.709 17.760 1.00 81.88 232 GLN A N 1
ATOM 1731 C CA . GLN A 1 232 ? 33.294 -8.926 18.906 1.00 81.88 232 GLN A CA 1
ATOM 1732 C C . GLN A 1 232 ? 32.398 -9.778 19.809 1.00 81.88 232 GLN A C 1
ATOM 1734 O O . GLN A 1 232 ? 31.593 -10.561 19.305 1.00 81.88 232 GLN A O 1
ATOM 1739 N N . PRO A 1 233 ? 32.508 -9.649 21.141 1.00 83.81 233 PRO A N 1
ATOM 1740 C CA . PRO A 1 233 ? 31.605 -10.347 22.043 1.00 83.81 233 PRO A CA 1
ATOM 1741 C C . PRO A 1 233 ? 30.169 -9.885 21.786 1.00 83.81 233 PRO A C 1
ATOM 1743 O O . PRO A 1 233 ? 29.905 -8.691 21.623 1.00 83.81 233 PRO A O 1
ATOM 1746 N N . ILE A 1 234 ? 29.237 -10.835 21.752 1.00 84.50 234 ILE A N 1
ATOM 1747 C CA . ILE A 1 234 ? 27.815 -10.519 21.641 1.00 84.50 234 ILE A CA 1
ATOM 1748 C C . ILE A 1 234 ? 27.404 -9.764 22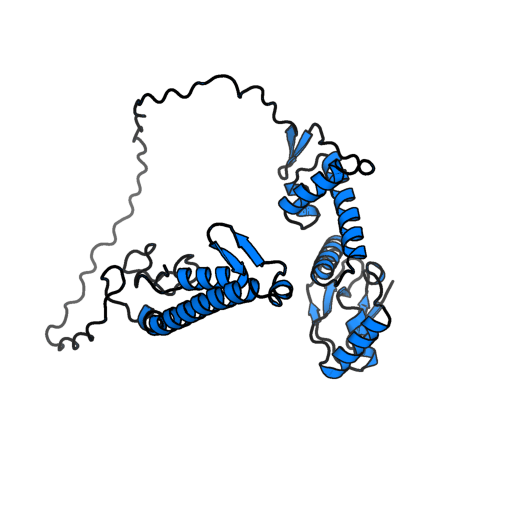.915 1.00 84.50 234 ILE A C 1
ATOM 1750 O O . ILE A 1 234 ? 27.792 -10.116 24.021 1.00 84.50 234 ILE A O 1
ATOM 1754 N N . GLY A 1 235 ? 26.685 -8.654 22.768 1.00 83.62 235 GLY A N 1
ATOM 1755 C CA . GLY A 1 235 ? 26.133 -7.937 23.917 1.00 83.62 235 GLY A CA 1
ATOM 1756 C C . GLY A 1 235 ? 24.827 -8.579 24.383 1.00 83.62 235 GLY A C 1
ATOM 1757 O O . GLY A 1 235 ? 24.082 -9.125 23.568 1.00 83.62 235 GLY A O 1
ATOM 1758 N N . ALA A 1 236 ? 24.481 -8.432 25.665 1.00 83.81 236 ALA A N 1
ATOM 1759 C CA . ALA A 1 236 ? 23.208 -8.925 26.211 1.00 83.81 236 ALA A CA 1
ATOM 1760 C C . ALA A 1 236 ? 21.975 -8.403 25.439 1.00 83.81 236 ALA A C 1
ATOM 1762 O O . ALA A 1 236 ? 20.969 -9.097 25.319 1.00 83.81 236 ALA A O 1
ATOM 1763 N N . HIS A 1 237 ? 22.056 -7.201 24.850 1.00 80.38 237 HIS A N 1
ATOM 1764 C CA . HIS A 1 237 ? 20.993 -6.634 24.007 1.00 80.38 237 HIS A CA 1
ATOM 1765 C C . HIS A 1 237 ? 20.774 -7.395 22.689 1.00 80.38 237 HIS A C 1
ATOM 1767 O O . HIS A 1 237 ? 19.683 -7.332 22.127 1.00 80.38 237 HIS A O 1
ATOM 1773 N N . ALA A 1 238 ? 21.793 -8.100 22.191 1.00 85.00 238 ALA A N 1
ATOM 1774 C CA . ALA A 1 238 ? 21.782 -8.818 20.917 1.00 85.00 238 ALA A CA 1
ATOM 1775 C C . ALA A 1 238 ? 21.632 -10.342 21.083 1.00 85.00 238 ALA A C 1
ATOM 1777 O O . ALA A 1 238 ? 21.361 -11.038 20.105 1.00 85.00 238 ALA A O 1
ATOM 1778 N N . GLU A 1 239 ? 21.755 -10.867 22.305 1.00 86.50 239 GLU A N 1
ATOM 1779 C CA . GLU A 1 239 ? 21.740 -12.305 22.602 1.00 86.50 239 GLU A CA 1
ATOM 1780 C C . GLU A 1 239 ? 20.505 -13.014 22.027 1.00 86.50 239 GLU A C 1
ATOM 1782 O O . GLU A 1 239 ? 20.632 -14.022 21.335 1.00 86.50 239 GLU A O 1
ATOM 1787 N N . ALA A 1 240 ? 19.312 -12.439 22.212 1.00 86.62 240 ALA A N 1
ATOM 1788 C CA . ALA A 1 240 ? 18.072 -13.009 21.684 1.00 86.62 240 ALA A CA 1
ATOM 1789 C C . ALA A 1 240 ? 18.042 -13.070 20.144 1.00 86.62 240 ALA A C 1
ATOM 1791 O O . ALA A 1 240 ? 17.524 -14.032 19.575 1.00 86.62 240 ALA A O 1
ATOM 1792 N N . ALA A 1 241 ? 18.611 -12.071 19.460 1.00 87.88 241 ALA A N 1
ATOM 1793 C CA . ALA A 1 241 ? 18.685 -12.056 18.001 1.00 87.88 241 ALA A CA 1
ATOM 1794 C C . ALA A 1 241 ? 19.657 -13.133 17.499 1.00 87.88 241 ALA A C 1
ATOM 1796 O O . ALA A 1 241 ? 19.312 -13.931 16.628 1.00 87.88 241 ALA A O 1
ATOM 1797 N N . PHE A 1 242 ? 20.847 -13.216 18.096 1.00 91.19 242 PHE A N 1
ATOM 1798 C CA . PHE A 1 242 ? 21.852 -14.211 17.724 1.00 91.19 242 PHE A CA 1
ATOM 1799 C C . PHE A 1 242 ? 21.425 -15.645 18.075 1.00 91.19 242 PHE A C 1
ATOM 1801 O O . PHE A 1 242 ? 21.698 -16.562 17.298 1.00 91.19 242 PHE A O 1
ATOM 1808 N N . ALA A 1 243 ? 20.667 -15.844 19.157 1.00 90.62 243 ALA A N 1
ATOM 1809 C CA . ALA A 1 243 ? 20.067 -17.134 19.505 1.00 90.62 243 ALA A CA 1
ATOM 1810 C C . ALA A 1 243 ? 19.082 -17.648 18.437 1.00 90.62 243 ALA A C 1
ATOM 1812 O O . ALA A 1 243 ? 18.860 -18.854 18.328 1.00 90.62 243 ALA A O 1
ATOM 1813 N N . ALA A 1 244 ? 18.518 -16.761 17.608 1.00 92.12 244 ALA A N 1
ATOM 1814 C CA . ALA A 1 244 ? 17.626 -17.133 16.514 1.00 92.12 244 ALA A CA 1
ATOM 1815 C C . ALA A 1 244 ? 18.361 -17.562 15.228 1.00 92.12 244 ALA A C 1
ATOM 1817 O O . ALA A 1 244 ? 17.708 -18.051 14.304 1.00 92.12 244 ALA A O 1
ATOM 1818 N N . ARG A 1 245 ? 19.695 -17.439 15.135 1.00 91.69 245 ARG A N 1
ATOM 1819 C CA . ARG A 1 245 ? 20.464 -17.806 13.924 1.00 91.69 245 ARG A CA 1
ATOM 1820 C C . ARG A 1 245 ? 20.177 -19.225 13.405 1.00 91.69 245 ARG A C 1
ATOM 1822 O O . ARG A 1 245 ? 19.932 -19.349 12.204 1.00 91.69 245 ARG A O 1
ATOM 1829 N N . PRO A 1 246 ? 20.080 -20.274 14.249 1.00 94.19 246 PRO A N 1
ATOM 1830 C CA . PRO A 1 246 ? 19.717 -21.610 13.772 1.00 94.19 246 PRO A CA 1
ATOM 1831 C C . PRO A 1 246 ? 18.344 -21.659 13.081 1.00 94.19 246 PRO A C 1
ATOM 1833 O O . PRO A 1 246 ? 18.151 -22.424 12.137 1.00 94.19 246 PRO A O 1
ATOM 1836 N N . LEU A 1 247 ? 17.390 -20.821 13.508 1.00 94.31 247 LEU A N 1
ATOM 1837 C CA . LEU A 1 247 ? 16.073 -20.718 12.870 1.00 94.31 247 LEU A CA 1
ATOM 1838 C C . LEU A 1 247 ? 16.168 -20.052 11.490 1.00 94.31 247 LEU A C 1
ATOM 1840 O O . LEU A 1 247 ? 15.550 -20.540 10.541 1.00 94.31 247 LEU A O 1
ATOM 1844 N N . PHE A 1 248 ? 16.966 -18.984 11.352 1.00 92.88 248 PHE A N 1
ATOM 1845 C CA . PHE A 1 248 ? 17.243 -18.349 10.055 1.00 92.88 248 PHE A CA 1
ATOM 1846 C C . PHE A 1 248 ? 17.886 -19.337 9.078 1.00 92.88 248 PHE A C 1
ATOM 1848 O O . PHE A 1 248 ? 17.434 -19.470 7.939 1.00 92.88 248 PHE A O 1
ATOM 1855 N N . GLU A 1 249 ? 18.903 -20.071 9.527 1.00 92.81 249 GLU A N 1
ATOM 1856 C CA . GLU A 1 249 ? 19.603 -21.067 8.714 1.00 92.81 249 GLU A CA 1
ATOM 1857 C C . GLU A 1 249 ? 18.667 -22.193 8.258 1.00 92.81 249 GLU A C 1
ATOM 1859 O O . GLU A 1 249 ? 18.644 -22.540 7.070 1.00 92.81 249 GLU A O 1
ATOM 1864 N N . ALA A 1 250 ? 17.844 -22.721 9.171 1.00 95.88 250 ALA A N 1
ATOM 1865 C CA . ALA A 1 250 ? 16.846 -23.736 8.852 1.00 95.88 250 ALA A CA 1
ATOM 1866 C C . ALA A 1 250 ? 15.840 -23.227 7.806 1.00 95.88 250 ALA A C 1
ATOM 1868 O O . ALA A 1 250 ? 15.577 -23.903 6.805 1.00 95.88 250 ALA A O 1
ATOM 1869 N N . LEU A 1 251 ? 15.315 -22.011 7.979 1.00 96.31 251 LEU A N 1
ATOM 1870 C CA . LEU A 1 251 ? 14.354 -21.422 7.048 1.00 96.31 251 LEU A CA 1
ATOM 1871 C C . LEU A 1 251 ? 14.972 -21.151 5.666 1.00 96.31 251 LEU A C 1
ATOM 1873 O O . LEU A 1 251 ? 14.370 -21.490 4.642 1.00 96.31 251 LEU A O 1
ATOM 1877 N N . LEU A 1 252 ? 16.198 -20.622 5.611 1.00 95.19 252 LEU A N 1
ATOM 1878 C CA . LEU A 1 252 ? 16.947 -20.444 4.363 1.00 95.19 252 LEU A CA 1
ATOM 1879 C C . LEU A 1 252 ? 17.172 -21.783 3.647 1.00 95.19 252 LEU A C 1
ATOM 1881 O O . LEU A 1 252 ? 17.020 -21.866 2.423 1.00 95.19 252 LEU A O 1
ATOM 1885 N N . ALA A 1 253 ? 17.498 -22.848 4.383 1.00 96.75 253 ALA A N 1
ATOM 1886 C CA . ALA A 1 253 ? 17.641 -24.187 3.818 1.00 96.75 253 ALA A CA 1
ATOM 1887 C C . ALA A 1 253 ? 16.319 -24.694 3.214 1.00 96.75 253 ALA A C 1
ATOM 1889 O O . ALA A 1 253 ? 16.312 -25.212 2.088 1.00 96.75 253 ALA A O 1
ATOM 1890 N N . HIS A 1 254 ? 15.193 -24.485 3.902 1.00 97.81 254 HIS A N 1
ATOM 1891 C CA . HIS A 1 254 ? 13.866 -24.836 3.396 1.00 97.81 254 HIS A CA 1
ATOM 1892 C C . HIS A 1 254 ? 13.490 -24.053 2.137 1.00 97.81 254 HIS A C 1
ATOM 1894 O O . HIS A 1 254 ? 13.043 -24.662 1.165 1.00 97.81 254 HIS A O 1
ATOM 1900 N N . LEU A 1 255 ? 13.737 -22.743 2.090 1.00 97.25 255 LEU A N 1
ATOM 1901 C CA . LEU A 1 255 ? 13.452 -21.928 0.906 1.00 97.25 255 LEU A CA 1
ATOM 1902 C C . LEU A 1 255 ? 14.333 -22.301 -0.289 1.00 97.25 255 LEU A C 1
ATOM 1904 O O . LEU A 1 255 ? 13.844 -22.384 -1.415 1.00 97.25 255 LEU A O 1
ATOM 1908 N N . ARG A 1 256 ? 15.617 -22.611 -0.068 1.00 97.12 256 ARG A N 1
ATOM 1909 C CA . ARG A 1 256 ? 16.505 -23.126 -1.129 1.00 97.12 256 ARG A CA 1
ATOM 1910 C C . ARG A 1 256 ? 16.029 -24.481 -1.653 1.00 97.12 256 ARG A C 1
ATOM 1912 O O . ARG A 1 256 ? 16.124 -24.741 -2.853 1.00 97.12 256 ARG A O 1
ATOM 1919 N N . LYS A 1 257 ? 15.513 -25.351 -0.776 1.00 97.75 257 LYS A N 1
ATOM 1920 C CA . LYS A 1 257 ? 14.887 -26.622 -1.170 1.00 97.75 257 LYS A CA 1
ATOM 1921 C C . LYS A 1 257 ? 13.603 -26.379 -1.967 1.00 97.75 257 LYS A C 1
ATOM 1923 O O . LYS A 1 257 ? 13.463 -26.964 -3.035 1.00 97.75 257 LYS A O 1
ATOM 1928 N N . ALA A 1 258 ? 12.727 -25.491 -1.500 1.00 97.00 258 ALA A N 1
ATOM 1929 C CA . ALA A 1 258 ? 11.494 -25.120 -2.188 1.00 97.00 258 ALA A CA 1
ATOM 1930 C C . ALA A 1 258 ? 11.773 -24.539 -3.580 1.00 97.00 258 ALA A C 1
ATOM 1932 O O . ALA A 1 258 ? 11.133 -24.946 -4.541 1.00 97.00 258 ALA A O 1
ATOM 1933 N N . ARG A 1 259 ? 12.784 -23.669 -3.714 1.00 97.00 259 ARG A N 1
ATOM 1934 C CA . ARG A 1 259 ? 13.228 -23.128 -5.006 1.00 97.00 259 ARG A CA 1
ATOM 1935 C C . ARG A 1 259 ? 13.591 -24.230 -6.004 1.00 97.00 259 ARG A C 1
ATOM 1937 O O . ARG A 1 259 ? 13.172 -24.154 -7.151 1.00 97.00 259 ARG A O 1
ATOM 1944 N N . ARG A 1 260 ? 14.365 -25.234 -5.570 1.00 97.25 260 ARG A N 1
ATOM 1945 C CA . ARG A 1 260 ? 14.756 -26.371 -6.423 1.00 97.25 260 ARG A CA 1
ATOM 1946 C C . ARG A 1 260 ? 13.543 -27.202 -6.833 1.00 97.25 260 ARG A C 1
ATOM 1948 O O . ARG A 1 260 ? 13.302 -27.346 -8.018 1.00 97.25 260 ARG A O 1
ATOM 1955 N N . LEU A 1 261 ? 12.737 -27.633 -5.859 1.00 96.31 261 LEU A N 1
ATOM 1956 C CA . LEU A 1 261 ? 11.526 -28.418 -6.125 1.00 96.31 261 LEU A CA 1
ATOM 1957 C C . LEU A 1 261 ? 10.553 -27.686 -7.055 1.00 96.31 261 LEU A C 1
ATOM 1959 O O . LEU A 1 261 ? 9.932 -28.310 -7.906 1.00 96.31 261 LEU A O 1
ATOM 1963 N N . TRP A 1 262 ? 10.425 -26.367 -6.905 1.00 95.38 262 TRP A N 1
ATOM 1964 C CA . TRP A 1 262 ? 9.607 -25.549 -7.793 1.00 95.38 262 TRP A CA 1
ATOM 1965 C C . TRP A 1 262 ? 10.138 -25.564 -9.227 1.00 95.38 262 TRP A C 1
ATOM 1967 O O . TRP A 1 262 ? 9.364 -25.767 -10.157 1.00 95.38 262 TRP A O 1
ATOM 1977 N N . ALA A 1 263 ? 11.445 -25.353 -9.408 1.00 95.56 263 ALA A N 1
ATOM 1978 C CA . ALA A 1 263 ? 12.064 -25.384 -10.728 1.00 95.56 263 ALA A CA 1
ATOM 1979 C C . ALA A 1 263 ? 11.898 -26.758 -11.395 1.00 95.56 263 ALA A C 1
ATOM 1981 O O . ALA A 1 263 ? 11.443 -26.813 -12.534 1.00 95.56 263 ALA A O 1
ATOM 1982 N N . ASP A 1 264 ? 12.144 -27.841 -10.651 1.00 95.50 264 ASP A N 1
ATOM 1983 C CA . ASP A 1 264 ? 11.962 -29.216 -11.129 1.00 95.50 264 ASP A CA 1
ATOM 1984 C C . ASP A 1 264 ? 10.498 -29.477 -11.546 1.00 95.50 264 ASP A C 1
ATOM 1986 O O . ASP A 1 264 ? 10.230 -30.093 -12.576 1.00 95.50 264 ASP A O 1
ATOM 1990 N N . LEU A 1 265 ? 9.524 -28.970 -10.777 1.00 96.81 265 LEU A N 1
ATOM 1991 C CA . LEU A 1 265 ? 8.098 -29.081 -11.108 1.00 96.81 265 LEU A CA 1
ATOM 1992 C C . LEU A 1 265 ? 7.710 -28.295 -12.364 1.00 96.81 265 LEU A C 1
ATOM 1994 O O . LEU A 1 265 ? 6.841 -28.753 -13.104 1.00 96.81 265 LEU A O 1
ATOM 1998 N N . CYS A 1 266 ? 8.324 -27.136 -12.616 1.00 95.69 266 CYS A N 1
ATOM 1999 C CA . CYS A 1 266 ? 8.075 -26.354 -13.829 1.00 95.69 266 CYS A CA 1
ATOM 2000 C C . CYS A 1 266 ? 8.518 -27.085 -15.107 1.00 95.69 266 CYS A C 1
ATOM 2002 O O . CYS A 1 266 ? 7.903 -26.871 -16.150 1.00 95.69 266 CYS A O 1
ATOM 2004 N N . ASP A 1 267 ? 9.515 -27.968 -15.021 1.00 94.31 267 ASP A N 1
ATOM 2005 C CA . ASP A 1 267 ? 9.990 -28.772 -16.154 1.00 94.31 267 ASP A CA 1
ATOM 2006 C C . ASP A 1 267 ? 9.132 -30.026 -16.418 1.00 94.31 267 ASP A C 1
ATOM 2008 O O . ASP A 1 267 ? 9.261 -30.671 -17.462 1.00 94.31 267 ASP A O 1
ATOM 2012 N N . HIS A 1 268 ? 8.210 -30.376 -15.515 1.00 96.69 268 HIS A N 1
ATOM 2013 C CA . HIS A 1 268 ? 7.258 -31.464 -15.741 1.00 96.69 268 HIS A CA 1
ATOM 2014 C C . HIS A 1 268 ? 6.091 -31.041 -16.659 1.00 96.69 268 HIS A C 1
ATOM 2016 O O . HIS A 1 268 ? 5.701 -29.875 -16.669 1.00 96.69 268 HIS A O 1
ATOM 2022 N N . PRO A 1 269 ? 5.421 -31.986 -17.357 1.00 94.38 269 PRO A N 1
ATOM 2023 C CA . PRO A 1 269 ? 4.278 -31.675 -18.229 1.00 94.38 269 PRO A CA 1
ATOM 2024 C C . PRO A 1 269 ? 3.129 -30.914 -17.542 1.00 94.38 269 PRO A C 1
ATOM 2026 O O . PRO A 1 269 ? 2.453 -30.107 -18.173 1.00 94.38 269 PRO A O 1
ATOM 2029 N N . GLY A 1 270 ? 2.914 -31.139 -16.239 1.00 92.25 270 GLY A N 1
ATOM 2030 C CA . GLY A 1 270 ? 1.936 -30.395 -15.429 1.00 92.25 270 GLY A CA 1
ATOM 2031 C C . GLY A 1 270 ? 2.435 -29.037 -14.916 1.00 92.25 270 GLY A C 1
ATOM 2032 O O . GLY A 1 270 ? 1.645 -28.241 -14.411 1.00 92.25 270 GLY A O 1
ATOM 2033 N N . GLY A 1 271 ? 3.728 -28.748 -15.059 1.00 92.19 271 GLY A N 1
ATOM 2034 C CA . GLY A 1 271 ? 4.380 -27.522 -14.604 1.00 92.19 271 GLY A CA 1
ATOM 2035 C C . GLY A 1 271 ? 3.927 -26.265 -15.339 1.00 92.19 271 GLY A C 1
ATOM 2036 O O . GLY A 1 271 ? 4.035 -25.170 -14.791 1.00 92.19 271 GLY A O 1
ATOM 2037 N N . ALA A 1 272 ? 3.335 -26.407 -16.530 1.00 90.69 272 ALA A N 1
ATOM 2038 C CA . ALA A 1 272 ? 2.806 -25.287 -17.307 1.00 90.69 272 ALA A CA 1
ATOM 2039 C C . ALA A 1 272 ? 1.784 -24.442 -16.518 1.00 90.69 272 ALA A C 1
ATOM 2041 O O . ALA A 1 272 ? 1.752 -23.222 -16.656 1.00 90.69 272 ALA A O 1
ATOM 2042 N N . TYR A 1 273 ? 1.006 -25.064 -15.624 1.00 92.69 273 TYR A N 1
ATOM 2043 C CA . TYR A 1 273 ? 0.028 -24.367 -14.776 1.00 92.69 273 TYR A CA 1
ATOM 2044 C C . TYR A 1 273 ? 0.658 -23.537 -13.645 1.00 92.69 273 TYR A C 1
ATOM 2046 O O . TYR A 1 273 ? -0.013 -22.688 -13.049 1.00 92.69 273 TYR A O 1
ATOM 2054 N N . LEU A 1 274 ? 1.938 -23.772 -13.347 1.00 90.69 274 LEU A N 1
ATOM 2055 C CA . LEU A 1 274 ? 2.713 -23.013 -12.365 1.00 90.69 274 LEU A CA 1
ATOM 2056 C C . LEU A 1 274 ? 3.325 -21.741 -12.970 1.00 90.69 274 LEU A C 1
ATOM 2058 O O . LEU A 1 274 ? 3.751 -20.860 -12.223 1.00 90.69 274 LEU A O 1
ATOM 2062 N N . ILE A 1 275 ? 3.342 -21.606 -14.302 1.00 89.88 275 ILE A N 1
ATOM 2063 C CA . ILE A 1 275 ? 3.877 -20.439 -15.014 1.00 89.88 275 ILE A CA 1
ATOM 2064 C C . ILE A 1 275 ? 2.853 -19.295 -14.940 1.00 89.88 275 ILE A C 1
ATOM 2066 O O . ILE A 1 275 ? 2.034 -19.085 -15.832 1.00 89.88 275 ILE A O 1
ATOM 2070 N N . ARG A 1 276 ? 2.878 -18.560 -13.826 1.00 89.56 276 ARG A N 1
ATOM 2071 C CA . ARG A 1 276 ? 2.030 -17.389 -13.546 1.00 89.56 276 ARG A CA 1
ATOM 2072 C C . ARG A 1 276 ? 2.863 -16.100 -13.494 1.00 89.56 276 ARG A C 1
ATOM 2074 O O . ARG A 1 276 ? 4.094 -16.176 -13.428 1.00 89.56 276 ARG A O 1
ATOM 2081 N N . PRO A 1 277 ? 2.236 -14.905 -13.487 1.00 87.56 277 PRO A N 1
ATOM 2082 C CA . PRO A 1 277 ? 2.954 -13.657 -13.246 1.00 87.56 277 PRO A CA 1
ATOM 2083 C C . PRO A 1 277 ? 3.847 -13.751 -12.001 1.00 87.56 277 PRO A C 1
ATOM 2085 O O . PRO A 1 277 ? 3.393 -14.138 -10.928 1.00 87.56 277 PRO A O 1
ATOM 2088 N N . GLY A 1 278 ? 5.130 -13.416 -12.158 1.00 87.62 278 GLY A N 1
ATOM 2089 C CA . GLY A 1 278 ? 6.142 -13.569 -11.107 1.00 87.62 278 GLY A CA 1
ATOM 2090 C C . GLY A 1 278 ? 7.017 -14.818 -11.238 1.00 87.62 278 GLY A C 1
ATOM 2091 O O . GLY A 1 278 ? 7.995 -14.929 -10.500 1.00 87.62 278 GLY A O 1
ATOM 2092 N N . VAL A 1 279 ? 6.736 -15.709 -12.190 1.00 93.56 279 VAL A N 1
ATOM 2093 C CA . VAL A 1 279 ? 7.654 -16.778 -12.599 1.00 93.56 279 VAL A CA 1
ATOM 2094 C C . VAL A 1 279 ? 8.422 -16.340 -13.841 1.00 93.56 279 VAL A C 1
ATOM 2096 O O . VAL A 1 279 ? 7.838 -15.819 -14.790 1.00 93.56 279 VAL A O 1
ATOM 2099 N N . SER A 1 280 ? 9.738 -16.523 -13.838 1.00 94.19 280 SER A N 1
ATOM 2100 C CA . SER A 1 280 ? 10.592 -16.220 -14.986 1.00 94.19 280 SER A CA 1
ATOM 2101 C C . SER A 1 280 ? 11.570 -17.351 -15.256 1.00 94.19 280 SER A C 1
ATOM 2103 O O . SER A 1 280 ? 11.994 -18.054 -14.342 1.00 94.19 280 SER A O 1
ATOM 2105 N N . TYR A 1 281 ? 11.926 -17.525 -16.525 1.00 95.25 281 TYR A N 1
ATOM 2106 C CA . TYR A 1 281 ? 12.951 -18.470 -16.945 1.00 95.25 281 TYR A CA 1
ATOM 2107 C C . TYR A 1 281 ? 14.207 -17.718 -17.377 1.00 95.25 281 TYR A C 1
ATOM 2109 O O . TYR A 1 281 ? 14.138 -16.712 -18.085 1.00 95.25 281 TYR A O 1
ATOM 2117 N N . SER A 1 282 ? 15.367 -18.214 -16.959 1.00 94.19 282 SER A N 1
ATOM 2118 C CA . SER A 1 282 ? 16.670 -17.737 -17.406 1.00 94.19 282 SER A CA 1
ATOM 2119 C C . SER A 1 282 ? 17.494 -18.909 -17.913 1.00 94.19 282 SER A C 1
ATOM 2121 O O . SER A 1 282 ? 17.616 -19.918 -17.229 1.00 94.19 282 SER A O 1
ATOM 2123 N N . THR A 1 283 ? 18.160 -18.746 -19.056 1.00 91.31 283 THR A N 1
ATOM 2124 C CA . THR A 1 283 ? 19.069 -19.767 -19.606 1.00 91.31 283 THR A CA 1
ATOM 2125 C C . THR A 1 283 ? 20.225 -20.119 -18.669 1.00 91.31 283 THR A C 1
ATOM 2127 O O . THR A 1 283 ? 20.757 -21.219 -18.747 1.00 91.31 283 THR A O 1
ATOM 2130 N N . ARG A 1 284 ? 20.617 -19.201 -17.776 1.00 92.81 284 ARG A N 1
ATOM 2131 C CA . ARG A 1 284 ? 21.697 -19.424 -16.805 1.00 92.81 284 ARG A CA 1
ATOM 2132 C C . ARG A 1 284 ? 21.208 -20.071 -15.510 1.00 92.81 284 ARG A C 1
ATOM 2134 O O . ARG A 1 284 ? 21.929 -20.869 -14.927 1.00 92.81 284 ARG A O 1
ATOM 2141 N N . ASN A 1 285 ? 20.022 -19.684 -15.045 1.00 90.12 285 ASN A N 1
ATOM 2142 C CA . ASN A 1 285 ? 19.565 -19.967 -13.679 1.00 90.12 285 ASN A CA 1
ATOM 2143 C C . ASN A 1 285 ? 18.294 -20.832 -13.618 1.00 90.12 285 ASN A C 1
ATOM 2145 O O . ASN A 1 285 ? 17.801 -21.084 -12.522 1.00 90.12 285 ASN A O 1
ATOM 2149 N N . GLY A 1 286 ? 17.753 -21.251 -14.763 1.00 95.19 286 GLY A N 1
ATOM 2150 C CA . GLY A 1 286 ? 16.503 -21.999 -14.855 1.00 95.19 286 GLY A CA 1
ATOM 2151 C C . GLY A 1 286 ? 15.277 -21.175 -14.456 1.00 95.19 286 GLY A C 1
ATOM 2152 O O . GLY A 1 286 ? 15.259 -19.942 -14.573 1.00 95.19 286 GLY A O 1
ATOM 2153 N N . TRP A 1 287 ? 14.241 -21.875 -13.996 1.00 96.69 287 TRP A N 1
ATOM 2154 C CA . TRP A 1 287 ? 13.005 -21.289 -13.483 1.00 96.69 287 TRP A CA 1
ATOM 2155 C C . TRP A 1 287 ? 13.213 -20.591 -12.137 1.00 96.69 287 TRP A C 1
ATOM 2157 O O . TRP A 1 287 ? 13.831 -21.124 -11.217 1.00 96.69 287 TRP A O 1
ATOM 2167 N N . ARG A 1 288 ? 12.642 -19.394 -12.000 1.00 96.19 288 ARG A N 1
ATOM 2168 C CA . ARG A 1 288 ? 12.675 -18.583 -10.781 1.00 96.19 288 ARG A CA 1
ATOM 2169 C C . ARG A 1 288 ? 11.274 -18.135 -10.412 1.00 96.19 288 ARG A C 1
ATOM 2171 O O . ARG A 1 288 ? 10.544 -17.616 -11.250 1.00 96.19 288 ARG A O 1
ATOM 2178 N N . HIS A 1 289 ? 10.934 -18.267 -9.135 1.00 96.94 289 HIS A N 1
ATOM 2179 C CA . HIS A 1 289 ? 9.697 -17.739 -8.572 1.00 96.94 289 HIS A CA 1
ATOM 2180 C C . HIS A 1 289 ? 10.004 -16.490 -7.739 1.00 96.94 289 HIS A C 1
ATOM 2182 O O . HIS A 1 289 ? 10.658 -16.586 -6.697 1.00 96.94 289 HIS A O 1
ATOM 2188 N N . LYS A 1 290 ? 9.510 -15.319 -8.163 1.00 94.62 290 LYS A N 1
ATOM 2189 C CA . LYS A 1 290 ? 9.808 -14.014 -7.545 1.00 94.62 290 LYS A CA 1
ATOM 2190 C C . LYS A 1 290 ? 9.572 -14.014 -6.034 1.00 94.62 290 LYS A C 1
ATOM 2192 O O . LYS A 1 290 ? 10.419 -13.526 -5.302 1.00 94.62 290 LYS A O 1
ATOM 2197 N N . GLY A 1 291 ? 8.480 -14.618 -5.560 1.00 95.00 291 GLY A N 1
ATOM 2198 C CA . GLY A 1 291 ? 8.186 -14.686 -4.124 1.00 95.00 291 GLY A CA 1
ATOM 2199 C C . GLY A 1 291 ? 9.218 -15.479 -3.311 1.00 95.00 291 GLY A C 1
ATOM 2200 O O . GLY A 1 291 ? 9.563 -15.069 -2.208 1.00 95.00 291 GLY A O 1
ATOM 2201 N N . ILE A 1 292 ? 9.765 -16.570 -3.865 1.00 96.69 292 ILE A N 1
ATOM 2202 C CA . ILE A 1 292 ? 10.784 -17.377 -3.171 1.00 96.69 292 ILE A CA 1
ATOM 2203 C C . ILE A 1 292 ? 12.116 -16.619 -3.160 1.00 96.69 292 ILE A C 1
ATOM 2205 O O . ILE A 1 292 ? 12.800 -16.585 -2.143 1.00 96.69 292 ILE A O 1
ATOM 2209 N N . GLU A 1 293 ? 12.464 -15.975 -4.275 1.00 96.75 293 GLU A N 1
ATOM 2210 C CA . GLU A 1 293 ? 13.675 -15.157 -4.390 1.00 96.75 293 GLU A CA 1
ATOM 2211 C C . GLU A 1 293 ? 13.649 -13.955 -3.438 1.00 96.75 293 GLU A C 1
ATOM 2213 O O . GLU A 1 293 ? 14.639 -13.693 -2.763 1.00 96.75 293 GLU A O 1
ATOM 2218 N N . THR A 1 294 ? 12.512 -13.262 -3.330 1.00 95.19 294 THR A N 1
ATOM 2219 C CA . THR A 1 294 ? 12.346 -12.157 -2.378 1.00 95.19 294 THR A CA 1
ATOM 2220 C C . THR A 1 294 ? 12.435 -12.640 -0.932 1.00 95.19 294 THR A C 1
ATOM 2222 O O . THR A 1 294 ? 13.112 -12.005 -0.133 1.00 95.19 294 THR A O 1
ATOM 2225 N N . ALA A 1 295 ? 11.825 -13.780 -0.590 1.00 95.56 295 ALA A N 1
ATOM 2226 C CA . ALA A 1 295 ? 11.941 -14.342 0.757 1.00 95.56 295 ALA A CA 1
ATOM 2227 C C . ALA A 1 295 ? 13.391 -14.724 1.108 1.00 95.56 295 ALA A C 1
ATOM 2229 O O . ALA A 1 295 ? 13.845 -14.452 2.216 1.00 95.56 295 ALA A O 1
ATOM 2230 N N . LEU A 1 296 ? 14.129 -15.317 0.161 1.00 96.50 296 LEU A N 1
ATOM 2231 C CA . LEU A 1 296 ? 15.547 -15.643 0.334 1.00 96.50 296 LEU A CA 1
ATOM 2232 C C . LEU A 1 296 ? 16.406 -14.395 0.559 1.00 96.50 296 LEU A C 1
ATOM 2234 O O . LEU A 1 296 ? 17.272 -14.427 1.428 1.00 96.50 296 LEU A O 1
ATOM 2238 N N . LEU A 1 297 ? 16.172 -13.330 -0.214 1.00 93.75 297 LEU A N 1
ATOM 2239 C CA . LEU A 1 297 ? 16.899 -12.069 -0.080 1.00 93.75 297 LEU A CA 1
ATOM 2240 C C . LEU A 1 297 ? 16.617 -11.419 1.278 1.00 93.75 297 LEU A C 1
ATOM 2242 O O . LEU A 1 297 ? 17.544 -11.186 2.038 1.00 93.75 297 LEU A O 1
ATOM 2246 N N . ASN A 1 298 ? 15.340 -11.251 1.632 1.00 92.19 298 ASN A N 1
ATOM 2247 C CA . ASN A 1 298 ? 14.949 -10.623 2.894 1.00 92.19 298 ASN A CA 1
ATOM 2248 C C . ASN A 1 298 ? 15.519 -11.358 4.115 1.00 92.19 298 ASN A C 1
ATOM 2250 O O . ASN A 1 298 ? 15.927 -10.721 5.075 1.00 92.19 298 ASN A O 1
ATOM 2254 N N . LEU A 1 299 ? 15.546 -12.696 4.097 1.00 93.44 299 LEU A N 1
ATOM 2255 C CA . LEU A 1 299 ? 16.117 -13.468 5.203 1.00 93.44 299 LEU A CA 1
ATOM 2256 C C . LEU A 1 299 ? 17.639 -13.383 5.265 1.00 93.44 299 LEU A C 1
ATOM 2258 O O . LEU A 1 299 ? 18.181 -13.394 6.365 1.00 93.44 299 LEU A O 1
ATOM 2262 N N . ALA A 1 300 ? 18.317 -13.308 4.118 1.00 89.06 300 ALA A N 1
ATOM 2263 C CA . ALA A 1 300 ? 19.760 -13.094 4.089 1.00 89.06 300 ALA A CA 1
ATOM 2264 C C . ALA A 1 300 ? 20.114 -11.712 4.662 1.00 89.06 300 ALA A C 1
ATOM 2266 O O . ALA A 1 300 ? 20.988 -11.631 5.518 1.00 89.06 300 ALA A O 1
ATOM 2267 N N . ASP A 1 301 ? 19.363 -10.680 4.271 1.00 87.19 301 ASP A N 1
ATOM 2268 C CA . ASP A 1 301 ? 19.529 -9.284 4.702 1.00 87.19 301 ASP A CA 1
ATOM 2269 C C . ASP A 1 301 ? 19.051 -9.024 6.143 1.00 87.19 301 ASP A C 1
ATOM 2271 O O . ASP A 1 301 ? 19.182 -7.915 6.644 1.00 87.19 301 ASP A O 1
ATOM 2275 N N . CYS A 1 302 ? 18.429 -10.004 6.807 1.00 88.56 302 CYS A N 1
ATOM 2276 C CA . CYS A 1 302 ? 17.965 -9.894 8.197 1.00 88.56 302 CYS A CA 1
ATOM 2277 C C . CYS A 1 302 ? 18.740 -10.806 9.156 1.00 88.56 302 CYS A C 1
ATOM 2279 O O . CYS A 1 302 ? 18.509 -10.753 10.365 1.00 88.56 302 CYS A O 1
ATOM 2281 N N . GLU A 1 303 ? 19.631 -11.661 8.645 1.00 89.00 303 GLU A N 1
ATOM 2282 C CA . GLU A 1 303 ? 20.431 -12.557 9.475 1.00 89.00 303 GLU A CA 1
ATOM 2283 C C . GLU A 1 303 ? 21.374 -11.723 10.366 1.00 89.00 303 GLU A C 1
ATOM 2285 O O . GLU A 1 303 ? 22.134 -10.908 9.834 1.00 89.00 303 GLU A O 1
ATOM 2290 N N . PRO A 1 304 ? 21.366 -11.906 11.701 1.00 87.75 304 PRO A N 1
ATOM 2291 C CA . PRO A 1 304 ? 22.255 -11.173 12.601 1.00 87.75 304 PRO A CA 1
ATOM 2292 C C . PRO A 1 304 ? 23.728 -11.421 12.257 1.00 87.75 304 PRO A C 1
ATOM 2294 O O . PRO A 1 304 ? 24.181 -12.569 12.249 1.00 87.75 304 PRO A O 1
ATOM 2297 N N . ALA A 1 305 ? 24.473 -10.346 11.974 1.00 85.38 305 ALA A N 1
ATOM 2298 C CA . ALA A 1 305 ? 25.866 -10.419 11.532 1.00 85.38 305 ALA A CA 1
ATOM 2299 C C . ALA A 1 305 ? 26.840 -9.858 12.567 1.00 85.38 305 ALA A C 1
ATOM 2301 O O . ALA A 1 305 ? 27.807 -10.531 12.926 1.00 85.38 305 ALA A O 1
ATOM 2302 N N . ASN A 1 306 ? 26.569 -8.639 13.043 1.00 84.31 306 ASN A N 1
ATOM 2303 C CA . ASN A 1 306 ? 27.442 -7.917 13.963 1.00 84.31 306 ASN A CA 1
ATOM 2304 C C . ASN A 1 30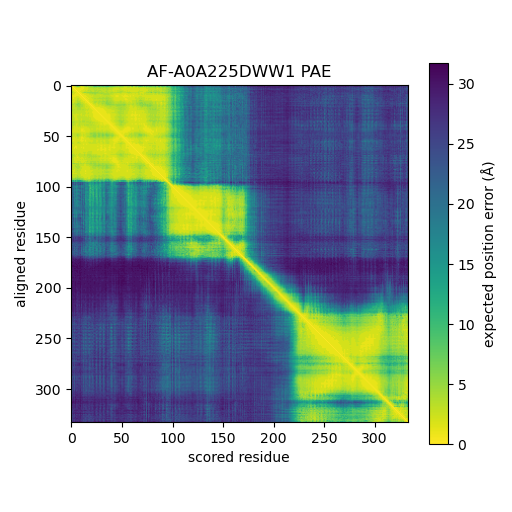6 ? 26.656 -7.488 15.203 1.00 84.31 306 ASN A C 1
ATOM 2306 O O . ASN A 1 306 ? 25.538 -6.971 15.103 1.00 84.31 306 ASN A O 1
ATOM 2310 N N . ALA A 1 307 ? 27.255 -7.688 16.372 1.00 81.00 307 ALA A N 1
ATOM 2311 C CA . ALA A 1 307 ? 26.695 -7.333 17.668 1.00 81.00 307 ALA A CA 1
ATOM 2312 C C . ALA A 1 307 ? 26.700 -5.819 17.920 1.00 81.00 307 ALA A C 1
ATOM 2314 O O . ALA A 1 307 ? 26.003 -5.356 18.822 1.00 81.00 307 ALA A O 1
ATOM 2315 N N . VAL A 1 308 ? 27.457 -5.058 17.120 1.00 81.12 308 VAL A N 1
ATOM 2316 C CA . VAL A 1 308 ? 27.538 -3.598 17.182 1.00 81.12 308 VAL A CA 1
ATOM 2317 C C . VAL A 1 308 ? 27.132 -2.994 15.844 1.00 81.12 308 VAL A C 1
ATOM 2319 O O . VAL A 1 308 ? 27.632 -3.362 14.780 1.00 81.12 308 VAL A O 1
ATOM 2322 N N . CYS A 1 309 ? 26.225 -2.019 15.897 1.00 81.75 309 CYS A N 1
ATOM 2323 C CA . CYS A 1 309 ? 25.849 -1.251 14.721 1.00 81.75 309 CYS A CA 1
ATOM 2324 C C . CYS A 1 309 ? 27.046 -0.411 14.228 1.00 81.75 309 CYS A C 1
ATOM 2326 O O . CYS A 1 309 ? 27.540 0.427 14.980 1.00 81.75 309 CYS A O 1
ATOM 2328 N N . PRO A 1 310 ? 27.465 -0.513 12.951 1.00 78.56 310 PRO A N 1
ATOM 2329 C CA . PRO A 1 310 ? 28.644 0.199 12.440 1.00 78.56 310 PRO A CA 1
ATOM 2330 C C . PRO A 1 310 ? 28.470 1.725 12.373 1.00 78.56 310 PRO A C 1
ATOM 2332 O O . PRO A 1 310 ? 29.416 2.450 12.080 1.00 78.56 310 PRO A O 1
ATOM 2335 N N . ARG A 1 311 ? 27.251 2.229 12.601 1.00 76.56 311 ARG A N 1
ATOM 2336 C CA . ARG A 1 311 ? 26.957 3.667 12.673 1.00 76.56 311 ARG A CA 1
ATOM 2337 C C . ARG A 1 311 ? 27.036 4.238 14.094 1.00 76.56 311 ARG A C 1
ATOM 2339 O O . ARG A 1 311 ? 26.869 5.446 14.228 1.00 76.56 311 ARG A O 1
ATOM 2346 N N . ALA A 1 312 ? 27.283 3.406 15.108 1.00 68.81 312 ALA A N 1
ATOM 2347 C CA . ALA A 1 312 ? 27.424 3.820 16.501 1.00 68.81 312 ALA A CA 1
ATOM 2348 C C . ALA A 1 312 ? 28.907 3.848 16.906 1.00 68.81 312 ALA A C 1
ATOM 2350 O O . ALA A 1 312 ? 29.603 2.860 16.667 1.00 68.81 312 ALA A O 1
ATOM 2351 N N . PRO A 1 313 ? 29.414 4.898 17.578 1.00 63.06 313 PRO A N 1
ATOM 2352 C CA . PRO A 1 313 ? 30.521 4.694 18.506 1.00 63.06 313 PRO A CA 1
ATOM 2353 C C . PRO A 1 313 ? 30.054 3.716 19.599 1.00 63.06 313 PRO A C 1
ATOM 2355 O O . PRO A 1 313 ? 28.903 3.796 20.025 1.00 63.06 313 PRO A O 1
ATOM 2358 N N . HIS A 1 314 ? 30.933 2.801 20.022 1.00 59.81 314 HIS A N 1
ATOM 2359 C CA . HIS A 1 314 ? 30.641 1.590 20.815 1.00 59.81 314 HIS A CA 1
ATOM 2360 C C . HIS A 1 314 ? 29.799 1.770 22.101 1.00 59.81 314 HIS A C 1
ATOM 2362 O O . HIS A 1 314 ? 29.307 0.779 22.635 1.00 59.81 314 HIS A O 1
ATOM 2368 N N . ASP A 1 315 ? 29.547 3.005 22.544 1.00 60.53 315 ASP A N 1
ATOM 2369 C CA . ASP A 1 315 ? 28.991 3.320 23.862 1.00 60.53 315 ASP A CA 1
ATOM 2370 C C . ASP A 1 315 ? 27.637 4.062 23.824 1.00 60.53 315 ASP A C 1
ATOM 2372 O O . ASP A 1 315 ? 27.122 4.457 24.870 1.00 60.53 315 ASP A O 1
ATOM 2376 N N . GLN A 1 316 ? 27.032 4.284 22.647 1.00 71.69 316 GLN A N 1
ATOM 2377 C CA . GLN A 1 316 ? 25.737 4.977 22.540 1.00 71.69 316 GLN A CA 1
ATOM 2378 C C . GLN A 1 316 ? 24.642 4.082 21.958 1.00 71.69 316 GLN A C 1
ATOM 2380 O O . GLN A 1 316 ? 24.701 3.665 20.802 1.00 71.69 316 GLN A O 1
ATOM 2385 N N . MET A 1 317 ? 23.587 3.844 22.748 1.00 71.44 317 MET A N 1
ATOM 2386 C CA . MET A 1 317 ? 22.362 3.224 22.245 1.00 71.44 317 MET A CA 1
ATOM 2387 C C . MET A 1 317 ? 21.743 4.103 21.159 1.00 71.44 317 MET A C 1
ATOM 2389 O O . MET A 1 317 ? 21.504 5.297 21.347 1.00 71.44 317 MET A O 1
ATOM 2393 N N . HIS A 1 318 ? 21.459 3.495 20.016 1.00 73.81 318 HIS A N 1
ATOM 2394 C CA . HIS A 1 318 ? 20.741 4.155 18.941 1.00 73.81 318 HIS A CA 1
ATOM 2395 C C . HIS A 1 318 ? 19.261 4.326 19.287 1.00 73.81 318 HIS A C 1
ATOM 2397 O O . HIS A 1 318 ? 18.640 3.436 19.862 1.00 73.81 318 HIS A O 1
ATOM 2403 N N . GLY A 1 319 ? 18.676 5.451 18.872 1.00 81.25 319 GLY A N 1
ATOM 2404 C CA . GLY A 1 319 ? 17.223 5.596 18.858 1.00 81.25 319 GLY A CA 1
ATOM 2405 C C . GLY A 1 319 ? 16.560 4.616 17.872 1.00 81.25 319 GLY A C 1
ATOM 2406 O O . GLY A 1 319 ? 17.230 4.114 16.960 1.00 81.25 319 GLY A O 1
ATOM 2407 N N . PRO A 1 320 ? 15.241 4.377 18.006 1.00 84.56 320 PRO A N 1
ATOM 2408 C CA . PRO A 1 320 ? 14.482 3.485 17.118 1.00 84.56 320 PRO A CA 1
ATOM 2409 C C . PRO A 1 320 ? 14.531 3.922 15.644 1.00 84.56 320 PRO A C 1
ATOM 2411 O O . PRO A 1 320 ? 14.396 3.102 14.745 1.00 84.56 320 PRO A O 1
ATOM 2414 N N . GLU A 1 321 ? 14.827 5.199 15.396 1.00 87.38 321 GLU A N 1
ATOM 2415 C CA . GLU A 1 321 ? 14.956 5.803 14.065 1.00 87.38 321 GLU A CA 1
ATOM 2416 C C . GLU A 1 321 ? 16.235 5.394 13.310 1.00 87.38 321 GLU A C 1
ATOM 2418 O O . GLU A 1 321 ? 16.469 5.845 12.186 1.00 87.38 321 GLU A O 1
ATOM 2423 N N . CYS A 1 322 ? 17.124 4.586 13.908 1.00 82.81 322 CYS A N 1
ATOM 2424 C CA . CYS A 1 322 ? 18.338 4.176 13.211 1.00 82.81 322 CYS A CA 1
ATOM 2425 C C . CYS A 1 322 ? 17.997 3.281 12.006 1.00 82.81 322 CYS A C 1
ATOM 2427 O O . CYS A 1 322 ? 17.498 2.172 12.198 1.00 82.81 322 CYS A O 1
ATOM 2429 N N . PRO A 1 323 ? 18.373 3.666 10.772 1.00 80.81 323 PRO A N 1
ATOM 2430 C CA . PRO A 1 323 ? 17.997 2.921 9.571 1.00 80.81 323 PRO A CA 1
ATOM 2431 C C . PRO A 1 323 ? 18.716 1.572 9.421 1.00 80.81 323 PRO A C 1
ATOM 2433 O O . PRO A 1 323 ? 18.401 0.833 8.497 1.00 80.81 323 PRO A O 1
ATOM 2436 N N . LEU A 1 324 ? 19.702 1.268 10.277 1.00 82.88 324 LEU A N 1
ATOM 2437 C CA . LEU A 1 324 ? 20.430 -0.005 10.255 1.00 82.88 324 LEU A CA 1
ATOM 2438 C C . LEU A 1 324 ? 19.975 -0.960 11.358 1.00 82.88 324 LEU A C 1
ATOM 2440 O O . LEU A 1 324 ? 19.646 -2.101 11.068 1.00 82.88 324 LEU A O 1
ATOM 2444 N N . CYS A 1 325 ? 19.976 -0.506 12.614 1.00 84.88 325 CYS A N 1
ATOM 2445 C CA . CYS A 1 325 ? 19.690 -1.372 13.762 1.00 84.88 325 CYS A CA 1
ATOM 2446 C C . CYS A 1 325 ? 18.305 -1.155 14.376 1.00 84.88 325 CYS A C 1
ATOM 2448 O O . CYS A 1 325 ? 17.936 -1.904 15.272 1.00 84.88 325 CYS A O 1
ATOM 2450 N N . GLN A 1 326 ? 17.565 -0.117 13.964 1.00 84.44 326 GLN A N 1
ATOM 2451 C CA . GLN A 1 326 ? 16.233 0.219 14.491 1.00 84.44 326 GLN A CA 1
ATOM 2452 C C . GLN A 1 326 ? 16.184 0.308 16.030 1.00 84.44 326 GLN A C 1
ATOM 2454 O O . GLN A 1 326 ? 15.213 -0.082 16.671 1.00 84.44 326 GLN A O 1
ATOM 2459 N N . GLY A 1 327 ? 17.273 0.781 16.645 1.00 81.81 327 GLY A N 1
ATOM 2460 C CA . GLY A 1 327 ? 17.415 0.886 18.101 1.00 81.81 327 GLY A CA 1
ATOM 2461 C C . GLY A 1 327 ? 17.743 -0.425 18.825 1.00 81.81 327 GLY A C 1
ATOM 2462 O O . GLY A 1 327 ? 17.928 -0.418 20.037 1.00 81.81 327 GLY A O 1
ATOM 2463 N N . LEU A 1 328 ? 17.889 -1.538 18.101 1.00 81.88 328 LEU A N 1
ATOM 2464 C CA . LEU A 1 328 ? 18.242 -2.846 18.668 1.00 81.88 328 LEU A CA 1
ATOM 2465 C C . LEU A 1 328 ? 19.751 -3.027 18.882 1.00 81.88 328 LEU A C 1
ATOM 2467 O O . LEU A 1 328 ? 20.174 -4.024 19.453 1.00 81.88 328 LEU A O 1
ATOM 2471 N N . ASN A 1 329 ? 20.565 -2.072 18.422 1.00 81.62 329 ASN A N 1
ATOM 2472 C CA . ASN A 1 329 ? 22.018 -2.031 18.606 1.00 81.62 329 ASN A CA 1
ATOM 2473 C C . ASN A 1 329 ? 22.800 -3.264 18.089 1.00 81.62 329 ASN A C 1
ATOM 2475 O O . ASN A 1 329 ? 23.933 -3.478 18.493 1.00 81.62 329 ASN A O 1
ATOM 2479 N N . TRP A 1 330 ? 22.237 -4.027 17.150 1.00 85.31 330 TRP A N 1
ATOM 2480 C CA . TRP A 1 330 ? 22.935 -5.015 16.313 1.00 85.31 330 TRP A CA 1
ATOM 2481 C C . TRP A 1 330 ? 22.646 -4.720 14.835 1.00 85.31 330 TRP A C 1
ATOM 2483 O O . TRP A 1 330 ? 21.658 -4.044 14.531 1.00 85.31 330 TRP A O 1
ATOM 2493 N N . SER A 1 331 ? 23.499 -5.169 13.911 1.00 83.00 331 SER A N 1
ATOM 2494 C CA . SER A 1 331 ? 23.246 -5.019 12.471 1.00 83.00 331 SER A CA 1
ATOM 2495 C C . SER A 1 331 ? 23.060 -6.367 11.775 1.00 83.00 331 SER A C 1
ATOM 2497 O O . SER A 1 331 ? 23.803 -7.322 12.054 1.00 83.00 331 SER A O 1
ATOM 2499 N N . PRO A 1 332 ? 22.075 -6.467 10.868 1.00 84.12 332 PRO A N 1
ATOM 2500 C CA . PRO A 1 332 ? 21.985 -7.615 9.987 1.00 84.12 332 PRO A CA 1
ATOM 2501 C C . PRO A 1 332 ? 23.086 -7.567 8.909 1.00 84.12 332 PRO A C 1
ATOM 2503 O O . PRO A 1 332 ? 23.860 -6.602 8.853 1.00 84.12 332 PRO A O 1
ATOM 2506 N N . LYS A 1 333 ? 23.188 -8.630 8.102 1.00 79.94 333 LYS A N 1
ATOM 2507 C CA . LYS A 1 333 ? 24.128 -8.719 6.969 1.00 79.94 333 LYS A CA 1
ATOM 2508 C C . LYS A 1 333 ? 23.879 -7.673 5.886 1.00 79.94 333 LYS A C 1
ATOM 2510 O O . LYS A 1 333 ? 22.706 -7.325 5.643 1.00 79.94 333 LYS A O 1
#

InterPro domains:
  IPR036086 ParB/Sulfiredoxin superfamily [SSF110849] (23-114)

Organism: NCBI:txid1908690

Nearest PDB structures (foldseek):
  7o0n-assembly1_B  TM=5.590E-01  e=2.146E-05  Myxococcus xanthus DK 1622
  7ng0-assembly1_A-2  TM=5.246E-01  e=2.146E-05  Geobacillus thermoleovorans CCB_US3_UF5
  7nfu-assembly1_A  TM=5.498E-01  e=2.569E-05  Geobacillus thermoleovorans CCB_US3_UF5
  7ol9-assembly1_A  TM=4.111E-01  e=7.135E-05  Bacillus subtilis subsp. subtilis str. 168
  6ryk-assembly1_B  TM=5.385E-01  e=1.723E-03  Myxococcus xanthus DK 1622

Foldseek 3Di:
DDWAAAPNDIAAEPCPVVDDDDDPVRLVVLLVCCVVPNAPDAWEWEQEPVGGTHTLDDRSSRVSCVVVVHHGHHDYPYHDYPVRSVLVSVVVVVVDDPDPPVRVVVVLLVLLLVLLVVQQVQEDLVVSCVVNVHDSVSSVVSPVVLCVDPVSNGDGHQWHQDPVRDIDGPDPPPVPPPDDDPDDDDDDDPDPPDDDDDDPDDDPDDDDPPDDDPPDDDPPDPPQADAFLVRHGADPLCVVLLVCLVVLVVVLVVLVVVQVVLQVCCPDPNNVVVPDPQWDADPVPGIDRNVSVVVNVVSQQSRFGFNADPVDDPPDQDDCPPPACSRSRTGHD

Mean predicted aligned error: 18.95 Å

pLDDT: mean 81.68, std 16.01, range [35.0, 97.81]

Solvent-accessible surface area (backbone atoms only — not comparable to full-atom values): 20141 Å² total; per-residue (Å²): 132,54,69,46,65,53,92,88,41,81,28,31,31,86,55,62,84,77,49,83,78,75,51,72,69,56,46,51,51,49,46,51,46,37,70,74,72,42,59,77,74,58,29,35,30,34,29,28,87,89,66,38,52,26,43,58,46,51,67,69,57,40,55,49,29,56,76,69,73,48,78,72,46,72,44,76,72,46,78,44,56,67,68,61,46,49,55,50,38,50,54,57,46,66,78,62,59,86,55,52,78,63,52,49,50,50,54,49,50,56,46,25,50,54,53,36,51,46,34,49,73,17,48,26,64,64,48,51,15,62,75,72,72,47,55,52,66,56,50,54,53,33,45,53,50,26,54,71,31,82,89,66,59,47,57,87,32,73,45,26,36,43,90,84,74,46,79,41,66,58,68,77,80,74,87,79,77,88,80,77,83,88,74,91,70,94,74,85,80,83,79,85,87,80,79,91,73,92,74,95,66,86,77,95,79,84,78,78,77,76,84,77,72,89,81,67,79,78,75,79,78,74,80,88,60,73,54,33,82,80,67,44,64,54,39,83,79,30,44,71,59,56,70,41,46,68,58,55,53,52,50,51,52,49,51,56,50,49,50,50,55,50,32,59,42,48,76,37,92,75,14,64,80,68,69,42,96,60,50,49,78,38,99,88,72,45,54,44,48,48,70,59,55,51,52,53,47,54,51,52,50,57,39,72,38,33,43,58,31,90,90,45,67,99,87,55,84,48,56,63,83,38,93,73,32,49,39,51,45,26,20,44,84